Protein AF-A0A1Y4QHQ3-F1 (afdb_monomer)

InterPro domains:
  IPR000157 Toll/interleukin-1 receptor homology (TIR) domain [PF13676] (6-118)
  IPR000157 Toll/interleukin-1 receptor homology (TIR) domain [PS50104] (2-142)
  IPR035897 Toll/interleukin-1 receptor homology (TIR) domain superfamily [G3DSA:3.40.50.10140] (5-131)
  IPR035897 Toll/interleukin-1 receptor homology (TIR) domain superfamily [SSF52200] (5-115)

Nearest PDB structures (foldseek):
  7jlx-assembly1_D  TM=7.375E-01  e=3.594E-05  Nicotiana benthamiana
  7xoz-assembly1_A  TM=6.987E-01  e=2.718E-04  Arabidopsis thaliana
  2j67-assembly1_B  TM=6.766E-01  e=1.902E-04  Homo sapiens
  4c6r-assembly4_D  TM=6.471E-01  e=1.591E-04  Arabidopsis thaliana
  7rts-assembly1_A  TM=5.433E-01  e=2.458E-03  Vitis rotundifolia

Secondary structure (DSSP, 8-state):
-PPPEEEEE--GGGHHHHHHHHHHHHHTT-EEEE-TT---TTS-HHHHHHHHHHT-SEEEEEE-HHHHT-HHHHHHHHHHHHHHHHHS-SEEEEEE-SS-PPPGGGTTS--EE-SS-HHHHHHHHHHHHHHTS-S---------S-EEEEEEEEEEEE-S--BSTT-TT--HHHHHHHHHHHHHHHHHHHHHHHTTTS-GGGB-SSSSS--BTTEEEEEEEEEEE-SSTT-EEEEEEEEEEEES--HHHHHHHHHHHHHHHTEEEEEEEEE-SS--TTHHHHHHHHHHHHS-EEEEETTTEEEEEEETTEEEEEEE-SSEEEEEEEESSHHHHHHHHHH--HHHHHHHHTTT-

Foldseek 3Di:
DDAFEEEEADFPVCCVVVLLLQLVSVVVRHQYDYDLPPDDVPDDSLVSLLVVQVPGQEYEYEDDPRPQPDPVVVSSLVSQVVVCVVPVPNHYEYEYCDPDDDPPSCVPPDHQYPVPHSLVSVVVVVVVVDVVVDDDDDPPPQDQAWAFFKKKFKAKDWQPDKDFPPRPDDDPVNLVVSLVVVVVLLLVLLVVVVCLAFPPVQWPPVDPQTDTRQKHKDKDKDWDADPDPGIIIIMIMMMIMGGRGPVVSVLCCLQPPCLVSRGQKMKTKIWRRDFDPCLQVLLVVLCVVPFDFPDADDPQGTWGDPDDQKIWGWDDDRTIIMIMIHGPDSNCRSVVSNPDDVRVVVCVSNPPD

Structure (mmCIF, N/CA/C/O backbone):
data_AF-A0A1Y4QHQ3-F1
#
_entry.id   AF-A0A1Y4QHQ3-F1
#
loop_
_atom_site.group_PDB
_atom_site.id
_atom_site.type_symbol
_atom_site.label_atom_id
_atom_site.label_alt_id
_atom_site.label_comp_id
_atom_site.label_asym_id
_atom_site.label_entity_id
_atom_site.label_seq_id
_atom_site.pdbx_PDB_ins_code
_atom_site.Cartn_x
_atom_site.Cartn_y
_atom_site.Cartn_z
_atom_site.occupancy
_atom_site.B_iso_or_equiv
_atom_site.auth_seq_id
_atom_site.auth_comp_id
_atom_site.auth_asym_id
_atom_site.auth_atom_id
_atom_site.pdbx_PDB_model_num
ATOM 1 N N . MET A 1 1 ? -10.214 22.981 15.326 1.00 47.84 1 MET A N 1
ATOM 2 C CA . MET A 1 1 ? -10.029 21.943 16.363 1.00 47.84 1 MET A CA 1
ATOM 3 C C . MET A 1 1 ? -8.559 21.558 16.354 1.00 47.84 1 MET A C 1
ATOM 5 O O . MET A 1 1 ? -8.036 21.334 15.266 1.00 47.84 1 MET A O 1
ATOM 9 N N . ILE A 1 2 ? -7.876 21.579 17.500 1.00 57.84 2 ILE A N 1
ATOM 10 C CA . ILE A 1 2 ? -6.467 21.164 17.582 1.00 57.84 2 ILE A CA 1
ATOM 11 C C . ILE A 1 2 ? -6.444 19.642 17.405 1.00 57.84 2 ILE A C 1
ATOM 13 O O . ILE A 1 2 ? -7.072 18.931 18.187 1.00 57.84 2 ILE A O 1
ATOM 17 N N . LYS A 1 3 ? -5.796 19.148 16.345 1.00 73.81 3 LYS A N 1
ATOM 18 C CA . LYS A 1 3 ? -5.643 17.704 16.130 1.00 73.81 3 LYS A CA 1
ATOM 19 C C . LYS A 1 3 ? -4.672 17.150 17.169 1.00 73.81 3 LYS A C 1
ATOM 21 O O . LYS A 1 3 ? -3.617 17.740 17.375 1.00 73.81 3 LYS A O 1
ATOM 26 N N . LYS A 1 4 ? -5.015 16.023 17.795 1.00 83.06 4 LYS A N 1
ATOM 27 C CA . LYS A 1 4 ? -4.105 15.337 18.721 1.00 83.06 4 LYS A CA 1
ATOM 28 C C . LYS A 1 4 ? -3.004 14.634 17.937 1.00 83.06 4 LYS A C 1
ATOM 30 O O . LYS A 1 4 ? -3.316 13.863 17.025 1.00 83.06 4 LYS A O 1
ATOM 35 N N . THR A 1 5 ? -1.753 14.880 18.307 1.00 84.19 5 THR A N 1
ATOM 36 C CA . THR A 1 5 ? -0.581 14.216 17.721 1.00 84.19 5 THR A CA 1
ATOM 37 C C . THR A 1 5 ? -0.407 12.822 18.313 1.00 84.19 5 THR A C 1
ATOM 39 O O . THR A 1 5 ? -0.430 12.638 19.532 1.00 84.19 5 THR A O 1
ATOM 42 N N . VAL A 1 6 ? -0.267 11.819 17.449 1.00 85.94 6 VAL A N 1
ATOM 43 C CA . VAL A 1 6 ? -0.170 10.407 17.834 1.00 85.94 6 VAL A CA 1
ATOM 44 C C . VAL A 1 6 ? 1.106 9.822 17.263 1.00 85.94 6 VAL A C 1
ATOM 46 O O . VAL A 1 6 ? 1.271 9.780 16.046 1.00 85.94 6 VAL A O 1
ATOM 49 N N . PHE A 1 7 ? 1.978 9.327 18.134 1.00 84.06 7 PHE A N 1
ATOM 50 C CA . PHE A 1 7 ? 3.113 8.510 17.730 1.00 84.06 7 PHE A CA 1
ATOM 51 C C . PHE A 1 7 ? 2.735 7.027 17.780 1.00 84.06 7 PHE A C 1
ATOM 53 O O . PHE A 1 7 ? 2.226 6.560 18.801 1.00 84.06 7 PHE A O 1
ATOM 60 N N . ILE A 1 8 ? 2.974 6.300 16.688 1.00 84.56 8 ILE A N 1
ATOM 61 C CA . ILE A 1 8 ? 2.672 4.871 16.561 1.00 84.56 8 ILE A CA 1
ATOM 62 C C . ILE A 1 8 ? 3.968 4.051 16.545 1.00 84.56 8 ILE A C 1
ATOM 64 O O . ILE A 1 8 ? 4.769 4.179 15.616 1.00 84.56 8 ILE A O 1
ATOM 68 N N . SER A 1 9 ? 4.128 3.162 17.530 1.00 80.31 9 SER A N 1
ATOM 69 C CA . SER A 1 9 ? 5.176 2.129 17.558 1.00 80.31 9 SER A CA 1
ATOM 70 C C . SER A 1 9 ? 4.590 0.757 17.221 1.00 80.31 9 SER A C 1
ATOM 72 O O . SER A 1 9 ? 3.517 0.388 17.706 1.00 80.31 9 SER A O 1
ATOM 74 N N . TYR A 1 10 ? 5.276 0.021 16.345 1.00 81.94 10 TYR A N 1
ATOM 75 C CA . TYR A 1 10 ? 4.836 -1.265 15.807 1.00 81.94 10 TYR A CA 1
ATOM 76 C C . TYR A 1 10 ? 6.013 -2.097 15.260 1.00 81.94 10 TYR A C 1
ATOM 78 O O . TYR A 1 10 ? 7.118 -1.584 15.052 1.00 81.94 10 TYR A O 1
ATOM 86 N N . SER A 1 11 ? 5.791 -3.395 15.016 1.00 78.38 11 SER A N 1
ATOM 87 C CA . SER A 1 11 ? 6.755 -4.239 14.295 1.00 78.38 11 SER A CA 1
ATOM 88 C C . SER A 1 11 ? 6.631 -4.029 12.790 1.00 78.38 11 SER A C 1
ATOM 90 O O . SER A 1 11 ? 5.524 -3.994 12.269 1.00 78.38 11 SER A O 1
ATOM 92 N N . GLN A 1 12 ? 7.747 -3.985 12.056 1.00 74.25 12 GLN A N 1
ATOM 93 C CA . GLN A 1 12 ? 7.721 -3.799 10.598 1.00 74.25 12 GLN A CA 1
ATOM 94 C C . GLN A 1 12 ? 6.883 -4.866 9.877 1.00 74.25 12 GLN A C 1
ATOM 96 O O . GLN A 1 12 ? 6.268 -4.587 8.850 1.00 74.25 12 GLN A O 1
ATOM 101 N N . LYS A 1 13 ? 6.815 -6.076 10.443 1.00 77.12 13 LYS A N 1
ATOM 102 C CA . LYS A 1 13 ? 5.985 -7.174 9.929 1.00 77.12 13 LYS A CA 1
ATOM 103 C C . LYS A 1 13 ? 4.480 -6.878 10.005 1.00 77.12 13 LYS A C 1
ATOM 105 O O . LYS A 1 13 ? 3.716 -7.461 9.249 1.00 77.12 13 LYS A O 1
ATOM 110 N N . ASP A 1 14 ? 4.069 -5.938 10.854 1.00 81.38 14 ASP A N 1
ATOM 111 C CA . ASP A 1 14 ? 2.675 -5.515 11.022 1.00 81.38 14 ASP A CA 1
ATOM 112 C C . ASP A 1 14 ? 2.356 -4.212 10.270 1.00 81.38 14 ASP A C 1
ATOM 114 O O . ASP A 1 14 ? 1.253 -3.677 10.414 1.00 81.38 14 ASP A O 1
ATOM 118 N N . LYS A 1 15 ? 3.295 -3.689 9.461 1.00 80.69 15 LYS A N 1
ATOM 119 C CA . LYS A 1 15 ? 3.170 -2.395 8.761 1.00 80.69 15 LYS A CA 1
ATOM 120 C C . LYS A 1 15 ? 1.856 -2.255 8.020 1.00 80.69 15 LYS A C 1
ATOM 122 O O . LYS A 1 15 ? 1.246 -1.195 8.083 1.00 80.69 15 LYS A O 1
ATOM 127 N N . GLU A 1 16 ? 1.396 -3.306 7.358 1.00 77.06 16 GLU A N 1
ATOM 128 C CA . GLU A 1 16 ? 0.144 -3.284 6.605 1.00 77.06 16 GLU A CA 1
ATOM 129 C C . GLU A 1 16 ? -1.080 -3.015 7.503 1.00 77.06 16 GLU A C 1
ATOM 131 O O . GLU A 1 16 ? -1.839 -2.070 7.262 1.00 77.06 16 GLU A O 1
ATOM 136 N N . ARG A 1 17 ? -1.238 -3.791 8.584 1.00 80.56 17 ARG A N 1
ATOM 137 C CA . ARG A 1 17 ? -2.353 -3.659 9.540 1.00 80.56 17 ARG A CA 1
ATOM 138 C C . ARG A 1 17 ? -2.297 -2.327 10.284 1.00 80.56 17 ARG A C 1
ATOM 140 O O . ARG A 1 17 ? -3.314 -1.657 10.451 1.00 80.56 17 ARG A O 1
ATOM 147 N N . VAL A 1 18 ? -1.103 -1.908 10.695 1.00 85.06 18 VAL A N 1
ATOM 148 C CA . VAL A 1 18 ? -0.911 -0.649 11.425 1.00 85.06 18 VAL A CA 1
ATOM 149 C C . VAL A 1 18 ? -1.108 0.561 10.517 1.00 85.06 18 VAL A C 1
ATOM 151 O O . VAL A 1 18 ? -1.750 1.526 10.929 1.00 85.06 18 VAL A O 1
ATOM 154 N N . SER A 1 19 ? -0.667 0.493 9.258 1.00 81.81 19 SER A N 1
ATOM 155 C CA . SER A 1 19 ? -0.914 1.545 8.264 1.00 81.81 19 SER A CA 1
ATOM 156 C C . SER A 1 19 ? -2.407 1.735 7.999 1.00 81.81 19 SER A C 1
ATOM 158 O O . SER A 1 19 ? -2.847 2.871 7.819 1.00 81.81 19 SER A O 1
ATOM 160 N N . LEU A 1 20 ? -3.210 0.662 8.025 1.00 81.31 20 LEU A N 1
ATOM 161 C CA . LEU A 1 20 ? -4.672 0.767 7.959 1.00 81.31 20 LEU A CA 1
ATOM 162 C C . LEU A 1 20 ? -5.234 1.558 9.134 1.00 81.31 20 LEU A C 1
ATOM 164 O O . LEU A 1 20 ? -5.991 2.510 8.941 1.00 81.31 20 LEU A O 1
ATOM 168 N N . PHE A 1 21 ? -4.855 1.153 10.346 1.00 85.69 21 PHE A N 1
ATOM 169 C CA . PHE A 1 21 ? -5.321 1.771 11.580 1.00 85.69 21 PHE A CA 1
ATOM 170 C C . PHE A 1 21 ? -4.945 3.256 11.607 1.00 85.69 21 PHE A C 1
ATOM 172 O O . PHE A 1 21 ? -5.804 4.116 11.802 1.00 85.69 21 PHE A O 1
ATOM 179 N N . ALA A 1 22 ? -3.677 3.564 11.328 1.00 84.75 22 ALA A N 1
ATOM 180 C CA . ALA A 1 22 ? -3.143 4.914 11.182 1.00 84.75 22 ALA A CA 1
ATOM 181 C C . ALA A 1 22 ? -3.920 5.728 10.138 1.00 84.75 22 ALA A C 1
ATOM 183 O O . ALA A 1 22 ? -4.278 6.884 10.376 1.00 84.75 22 ALA A O 1
ATOM 184 N N . SER A 1 23 ? -4.237 5.116 8.996 1.00 78.25 23 SER A N 1
ATOM 185 C CA . SER A 1 23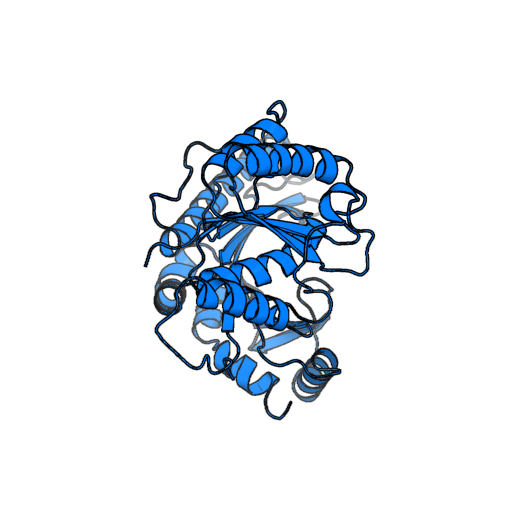 ? -4.986 5.782 7.936 1.00 78.25 23 SER A CA 1
ATOM 186 C C . SER A 1 23 ? -6.396 6.154 8.409 1.00 78.25 23 SER A C 1
ATOM 188 O O . SER A 1 23 ? -6.810 7.313 8.330 1.00 78.25 23 SER A O 1
ATOM 190 N N . LEU A 1 24 ? -7.123 5.211 8.999 1.00 79.38 24 LEU A N 1
ATOM 191 C CA . LEU A 1 24 ? -8.463 5.472 9.518 1.00 79.38 24 LEU A CA 1
ATOM 192 C C . LEU A 1 24 ? -8.452 6.490 10.673 1.00 79.38 24 LEU A C 1
ATOM 194 O O . LEU A 1 24 ? -9.333 7.348 10.736 1.00 79.38 24 LEU A O 1
ATOM 198 N N . MET A 1 25 ? -7.439 6.471 11.539 1.00 83.25 25 MET A N 1
ATOM 199 C CA . MET A 1 25 ? -7.229 7.497 12.566 1.00 83.25 25 MET A CA 1
ATOM 200 C C . MET A 1 25 ? -7.078 8.896 11.965 1.00 83.25 25 MET A C 1
ATOM 202 O O . MET A 1 25 ? -7.770 9.832 12.368 1.00 83.25 25 MET A O 1
ATOM 206 N N . ALA A 1 26 ? -6.197 9.050 10.976 1.00 79.44 26 ALA A N 1
ATOM 207 C CA . ALA A 1 26 ? -5.946 10.342 10.350 1.00 79.44 26 ALA A CA 1
ATOM 208 C C . ALA A 1 26 ? -7.202 10.903 9.657 1.00 79.44 26 ALA A C 1
ATOM 210 O O . ALA A 1 26 ? -7.475 12.105 9.762 1.00 79.44 26 ALA A O 1
ATOM 211 N N . LYS A 1 27 ? -8.031 10.044 9.038 1.00 73.19 27 LYS A N 1
ATOM 212 C CA . LYS A 1 27 ? -9.354 10.447 8.515 1.00 73.19 27 LYS A CA 1
ATOM 213 C C . LYS A 1 27 ? -10.305 10.953 9.596 1.00 73.19 27 LYS A C 1
ATOM 215 O O . LYS A 1 27 ? -11.108 11.838 9.323 1.00 73.19 27 LYS A O 1
ATOM 220 N N . ASN A 1 28 ? -10.186 10.440 10.817 1.00 72.69 28 ASN A N 1
ATOM 221 C CA . ASN A 1 28 ? -10.994 10.844 11.966 1.00 72.69 28 ASN A CA 1
ATOM 222 C C . ASN A 1 28 ? -10.379 12.000 12.778 1.00 72.69 28 ASN A C 1
ATOM 224 O O . ASN A 1 28 ? -10.784 12.243 13.912 1.00 72.69 28 ASN A O 1
ATOM 228 N N . GLY A 1 29 ? -9.424 12.742 12.204 1.00 76.69 29 GLY A N 1
ATOM 229 C CA . GLY A 1 29 ? -8.929 13.995 12.780 1.00 76.69 29 GLY A CA 1
ATOM 230 C C . GLY A 1 29 ? -7.713 13.866 13.696 1.00 76.69 29 GLY A C 1
ATOM 231 O O . GLY A 1 29 ? -7.318 14.865 14.295 1.00 76.69 29 GLY A O 1
ATOM 232 N N . PHE A 1 30 ? -7.088 12.691 13.778 1.00 83.06 30 PHE A N 1
ATOM 233 C CA . PHE A 1 30 ? -5.803 12.534 14.460 1.00 83.06 30 PHE A CA 1
ATOM 234 C C . PHE A 1 30 ? -4.637 12.956 13.565 1.00 83.06 30 PHE A C 1
ATOM 236 O O . PHE A 1 30 ? -4.712 12.889 12.336 1.00 83.06 30 PHE A O 1
ATOM 243 N N . ASP A 1 31 ? -3.558 13.404 14.193 1.00 80.50 31 ASP A N 1
ATOM 244 C CA . ASP A 1 31 ? -2.331 13.788 13.515 1.00 80.50 31 ASP A CA 1
ATOM 245 C C . ASP A 1 31 ? -1.278 12.696 13.707 1.00 80.50 31 ASP A C 1
ATOM 247 O O . ASP A 1 31 ? -0.642 12.607 14.756 1.00 80.50 31 ASP A O 1
ATOM 251 N N . ILE A 1 32 ? -1.183 11.789 12.732 1.00 81.94 32 ILE A N 1
ATOM 252 C CA . ILE A 1 32 ? -0.439 10.539 12.890 1.00 81.94 32 ILE A CA 1
ATOM 253 C C . ILE A 1 32 ? 1.010 10.698 12.469 1.00 81.94 32 ILE A C 1
ATOM 255 O O . ILE A 1 32 ? 1.316 11.185 11.380 1.00 81.94 32 ILE A O 1
ATOM 259 N N . TRP A 1 33 ? 1.889 10.189 13.320 1.00 76.94 33 TRP A N 1
ATOM 260 C CA . TRP A 1 33 ? 3.288 10.006 13.022 1.00 76.94 33 TRP A CA 1
ATOM 261 C C . TRP A 1 33 ? 3.696 8.553 13.274 1.00 76.94 33 TRP A C 1
ATOM 263 O O . TRP A 1 33 ? 3.448 7.977 14.334 1.00 76.94 33 TRP A O 1
ATOM 273 N N . MET A 1 34 ? 4.278 7.948 12.247 1.00 74.19 34 MET A N 1
ATOM 274 C CA . MET A 1 34 ? 4.609 6.531 12.166 1.00 74.19 34 MET A CA 1
ATOM 275 C C . MET A 1 34 ? 5.996 6.399 11.526 1.00 74.19 34 MET A C 1
ATOM 277 O O . MET A 1 34 ? 6.418 7.285 10.786 1.00 74.19 34 MET A O 1
ATOM 281 N N . ASP A 1 35 ? 6.660 5.268 11.766 1.00 60.44 35 ASP A N 1
ATOM 282 C CA . ASP A 1 35 ? 7.850 4.830 11.020 1.00 60.44 35 ASP A CA 1
ATOM 283 C C . ASP A 1 35 ? 9.161 5.563 11.383 1.00 60.44 35 ASP A C 1
ATOM 285 O O . ASP A 1 35 ? 9.868 6.151 10.562 1.00 60.44 35 ASP A O 1
ATOM 289 N N . VAL A 1 36 ? 9.532 5.505 12.667 1.00 53.88 36 VAL A N 1
ATOM 290 C CA . VAL A 1 36 ? 10.804 6.075 13.148 1.00 53.88 36 VAL A CA 1
ATOM 291 C C . VAL A 1 36 ? 12.024 5.236 12.735 1.00 53.88 36 VAL A C 1
ATOM 293 O O . VAL A 1 36 ? 13.138 5.735 12.825 1.00 53.88 36 VAL A O 1
ATOM 296 N N . LYS A 1 37 ? 11.872 4.034 12.163 1.00 46.31 37 LYS A N 1
ATOM 297 C CA . LYS A 1 37 ? 12.964 3.046 12.035 1.00 46.31 37 LYS A CA 1
ATOM 298 C C . LYS A 1 37 ? 13.924 3.152 10.842 1.00 46.31 37 LYS A C 1
ATOM 300 O O . LYS A 1 37 ? 14.772 2.278 10.701 1.00 46.31 37 LYS A O 1
ATOM 305 N N . ASN A 1 38 ? 13.917 4.234 10.068 1.00 41.94 38 ASN A N 1
ATOM 306 C CA . ASN A 1 38 ? 15.092 4.581 9.253 1.00 41.94 38 ASN A CA 1
ATOM 307 C C . ASN A 1 38 ? 16.015 5.477 10.083 1.00 41.94 38 ASN A C 1
ATOM 309 O O . ASN A 1 38 ? 15.942 6.700 9.975 1.00 41.94 38 ASN A O 1
ATOM 313 N N . ILE A 1 39 ? 16.781 4.865 10.983 1.00 45.34 39 ILE A N 1
ATOM 314 C CA . ILE A 1 39 ? 17.817 5.513 11.798 1.00 45.34 39 ILE A CA 1
ATOM 315 C C . ILE A 1 39 ? 19.160 5.055 11.242 1.00 45.34 39 ILE A C 1
ATOM 317 O O . ILE A 1 39 ? 19.334 3.868 10.952 1.00 45.34 39 ILE A O 1
ATOM 321 N N . SER A 1 40 ? 20.070 5.997 11.012 1.00 38.78 40 SER A N 1
ATOM 322 C CA . SER A 1 40 ? 21.353 5.700 10.372 1.00 38.78 40 SER A CA 1
ATOM 323 C C . SER A 1 40 ? 22.202 4.795 11.271 1.00 38.78 40 SER A C 1
ATOM 325 O O . SER A 1 40 ? 22.089 4.838 12.497 1.00 38.78 40 SER A O 1
ATOM 327 N N . LEU A 1 41 ? 23.075 3.970 10.681 1.00 35.91 41 LEU A N 1
ATOM 328 C CA . LEU A 1 41 ? 24.035 3.164 11.446 1.00 35.91 41 LEU A CA 1
ATOM 329 C C . LEU A 1 41 ? 24.830 4.076 12.402 1.00 35.91 41 LEU A C 1
ATOM 331 O O . LEU A 1 41 ? 25.562 4.950 11.946 1.00 35.91 41 LEU A O 1
ATOM 335 N N . GLY A 1 42 ? 24.679 3.868 13.714 1.00 43.62 42 GLY A N 1
ATOM 336 C CA . GLY A 1 42 ? 25.366 4.639 14.761 1.00 43.62 42 GLY A CA 1
ATOM 337 C C . GLY A 1 42 ? 24.494 5.634 15.538 1.00 43.62 42 GLY A C 1
ATOM 338 O O . GLY A 1 42 ? 24.935 6.129 16.572 1.00 43.62 42 GLY A O 1
ATOM 339 N N . GLU A 1 43 ? 23.258 5.896 15.111 1.00 51.66 43 GLU A N 1
ATOM 340 C CA . GLU A 1 43 ? 22.312 6.714 15.877 1.00 51.66 43 GLU A CA 1
ATOM 341 C C . GLU A 1 43 ? 21.562 5.872 16.923 1.00 51.66 43 GLU A C 1
ATOM 343 O O . GLU A 1 43 ? 21.128 4.744 16.669 1.00 51.66 43 GLU A O 1
ATOM 348 N N . SER A 1 44 ? 21.394 6.427 18.128 1.00 58.75 44 SER A N 1
ATOM 349 C CA . SER A 1 44 ? 20.627 5.766 19.180 1.00 58.75 44 SER A CA 1
ATOM 350 C C . SER A 1 44 ? 19.148 5.811 18.828 1.00 58.75 44 SER A C 1
ATOM 352 O O . SER A 1 44 ? 18.492 6.849 18.870 1.00 58.75 44 SER A O 1
ATOM 354 N N . ILE A 1 45 ? 18.598 4.646 18.513 1.00 58.00 45 ILE A N 1
ATOM 355 C CA . ILE A 1 45 ? 17.175 4.492 18.239 1.00 58.00 45 ILE A CA 1
ATOM 356 C C . ILE A 1 45 ? 16.328 5.061 19.396 1.00 58.00 45 ILE A C 1
ATOM 358 O O . ILE A 1 45 ? 15.365 5.799 19.195 1.00 58.00 45 ILE A O 1
ATOM 362 N N . ILE A 1 46 ? 16.785 4.812 20.618 1.00 63.50 46 ILE A N 1
ATOM 363 C CA . ILE A 1 46 ? 16.208 5.301 21.869 1.00 63.50 46 ILE A CA 1
ATOM 364 C C . ILE A 1 46 ? 16.111 6.834 21.917 1.00 63.50 46 ILE A C 1
ATOM 366 O O . ILE A 1 46 ? 15.096 7.354 22.379 1.00 63.50 46 ILE A O 1
ATOM 370 N N . SER A 1 47 ? 17.111 7.578 21.430 1.00 65.50 47 SER A N 1
ATOM 371 C CA . SER A 1 47 ? 17.075 9.046 21.497 1.00 65.50 47 SER A CA 1
ATOM 372 C C . SER A 1 47 ? 16.059 9.646 20.530 1.00 65.50 47 SER A C 1
ATOM 374 O O . SER A 1 47 ? 15.333 10.558 20.919 1.00 65.50 47 SER A O 1
ATOM 376 N N . ALA A 1 48 ? 15.940 9.095 19.318 1.00 64.06 48 ALA A N 1
ATOM 377 C CA . ALA A 1 48 ? 14.939 9.538 18.347 1.00 64.06 48 ALA A CA 1
ATOM 378 C C . ALA A 1 48 ? 13.509 9.313 18.867 1.00 64.06 48 ALA A C 1
ATOM 380 O O . ALA A 1 48 ? 12.646 10.174 18.715 1.00 64.06 48 ALA A O 1
ATOM 381 N N . ILE A 1 49 ? 13.267 8.184 19.543 1.00 65.44 49 ILE A N 1
ATOM 382 C CA . ILE A 1 49 ? 11.979 7.887 20.188 1.00 65.44 49 ILE A CA 1
ATOM 383 C C . ILE A 1 49 ? 11.752 8.743 21.436 1.00 65.44 49 ILE A C 1
ATOM 385 O O . ILE A 1 49 ? 10.641 9.201 21.689 1.00 65.44 49 ILE A O 1
ATOM 389 N N . ALA A 1 50 ? 12.787 9.031 22.219 1.00 70.19 50 ALA A N 1
ATOM 390 C CA . ALA A 1 50 ? 12.647 9.956 23.334 1.00 70.19 50 ALA A CA 1
ATOM 391 C C . ALA A 1 50 ? 12.240 11.353 22.834 1.00 70.19 50 ALA A C 1
ATOM 393 O O . ALA A 1 50 ? 11.307 11.944 23.378 1.00 70.19 50 ALA A O 1
ATOM 394 N N . GLU A 1 51 ? 12.893 11.875 21.800 1.00 70.62 51 GLU A N 1
ATOM 395 C CA . GLU A 1 51 ? 12.558 13.172 21.209 1.00 70.62 51 GLU A CA 1
ATOM 396 C C . GLU A 1 51 ? 11.151 13.173 20.601 1.00 70.62 51 GLU A C 1
ATOM 398 O O . GLU A 1 51 ? 10.350 14.065 20.887 1.00 70.62 51 GLU A O 1
ATOM 403 N N . ALA A 1 52 ? 10.813 12.111 19.867 1.00 66.88 52 ALA A N 1
ATOM 404 C CA . ALA A 1 52 ? 9.483 11.843 19.342 1.00 66.88 52 ALA A CA 1
ATOM 405 C C . ALA A 1 52 ? 8.382 11.991 20.400 1.00 66.88 52 ALA A C 1
ATOM 407 O O . ALA A 1 52 ? 7.383 12.684 20.198 1.00 66.88 52 ALA A O 1
ATOM 408 N N . LEU A 1 53 ? 8.589 11.358 21.556 1.00 73.00 53 LEU A N 1
ATOM 409 C CA . LEU A 1 53 ? 7.621 11.316 22.647 1.00 73.00 53 LEU A CA 1
ATOM 410 C C . LEU A 1 53 ? 7.418 12.674 23.340 1.00 73.00 53 LEU A C 1
ATOM 412 O O . LEU A 1 53 ? 6.398 12.848 24.003 1.00 73.00 53 LEU A O 1
ATOM 416 N N . ASN A 1 54 ? 8.337 13.640 23.194 1.00 72.50 54 ASN A N 1
ATOM 417 C CA . ASN A 1 54 ? 8.187 14.972 23.801 1.00 72.50 54 ASN A CA 1
ATOM 418 C C . ASN A 1 54 ? 7.063 15.796 23.163 1.00 72.50 54 ASN A C 1
ATOM 420 O O . ASN A 1 54 ? 6.467 16.639 23.830 1.00 72.50 54 ASN A O 1
ATOM 424 N N . ASN A 1 55 ? 6.781 15.560 21.882 1.00 74.25 55 ASN A N 1
ATOM 425 C CA . ASN A 1 55 ? 5.929 16.432 21.073 1.00 74.25 55 ASN A CA 1
ATOM 426 C C . ASN A 1 55 ? 4.566 15.807 20.734 1.00 74.25 55 ASN A C 1
ATOM 428 O O . ASN A 1 55 ? 3.817 16.353 19.920 1.00 74.25 55 ASN A O 1
ATOM 432 N N . VAL A 1 56 ? 4.234 14.661 21.340 1.00 81.88 56 VAL A N 1
ATOM 433 C CA . VAL A 1 56 ? 2.998 13.925 21.044 1.00 81.88 56 VAL A CA 1
ATOM 434 C C . VAL A 1 56 ? 2.023 13.885 22.213 1.00 81.88 56 VAL A C 1
ATOM 436 O O . VAL A 1 56 ? 2.403 13.785 23.378 1.00 81.88 56 VAL A O 1
ATOM 439 N N . ASP A 1 57 ? 0.730 13.957 21.904 1.00 84.81 57 ASP A N 1
ATOM 440 C CA . ASP A 1 57 ? -0.334 13.813 22.899 1.00 84.81 57 ASP A CA 1
ATOM 441 C C . ASP A 1 57 ? -0.559 12.348 23.282 1.00 84.81 57 ASP A C 1
ATOM 443 O O . ASP A 1 57 ? -0.891 12.038 24.432 1.00 84.81 57 ASP A O 1
ATOM 447 N N . ILE A 1 58 ? -0.408 11.448 22.311 1.00 87.06 58 ILE A N 1
ATOM 448 C CA . ILE A 1 58 ? -0.721 10.027 22.435 1.00 87.06 58 ILE A CA 1
ATOM 449 C C . ILE A 1 58 ? 0.466 9.212 21.928 1.00 87.06 58 ILE A C 1
ATOM 451 O O . ILE A 1 58 ? 0.997 9.469 20.849 1.00 87.06 58 ILE A O 1
ATOM 455 N N . TYR A 1 59 ? 0.840 8.197 22.698 1.00 85.56 59 TYR A N 1
ATOM 456 C CA . TYR A 1 59 ? 1.760 7.154 22.277 1.00 85.56 59 TYR A CA 1
ATOM 457 C C . TYR A 1 59 ? 0.987 5.847 22.160 1.00 85.56 59 TYR A C 1
ATOM 459 O O . TYR A 1 59 ? 0.443 5.355 23.148 1.00 85.56 59 TYR A O 1
ATOM 467 N N . MET A 1 60 ? 0.900 5.309 20.951 1.00 87.44 60 MET A N 1
ATOM 468 C CA . MET A 1 60 ? 0.150 4.100 20.654 1.00 87.44 60 MET A CA 1
ATOM 469 C C . MET A 1 60 ? 1.118 2.963 20.336 1.00 87.44 60 MET A C 1
ATOM 471 O O . MET A 1 60 ? 1.891 3.054 19.383 1.00 87.44 60 MET A O 1
ATOM 475 N N . LEU A 1 61 ? 1.076 1.902 21.139 1.00 85.44 61 LEU A N 1
ATOM 476 C CA . LEU A 1 61 ? 1.955 0.744 20.991 1.00 85.44 61 LEU A CA 1
ATOM 477 C C . LEU A 1 61 ? 1.153 -0.447 20.472 1.00 85.44 61 LEU A C 1
ATOM 479 O O . LEU A 1 61 ? 0.269 -0.940 21.171 1.00 85.44 61 LEU A O 1
ATOM 483 N N . PHE A 1 62 ? 1.483 -0.920 19.273 1.00 86.25 62 PHE A N 1
ATOM 484 C CA . PHE A 1 62 ? 0.851 -2.089 18.669 1.00 86.25 62 PHE A CA 1
ATOM 485 C C . PHE A 1 62 ? 1.564 -3.374 19.095 1.00 86.25 62 PHE A C 1
ATOM 487 O O . PHE A 1 62 ? 2.754 -3.578 18.832 1.00 86.25 62 PHE A O 1
ATOM 494 N N . ILE A 1 63 ? 0.810 -4.248 19.755 1.00 86.31 63 ILE A N 1
ATOM 495 C CA . ILE A 1 63 ? 1.288 -5.497 20.341 1.00 86.31 63 ILE A CA 1
ATOM 496 C C . ILE A 1 63 ? 0.755 -6.664 19.509 1.00 86.31 63 ILE A C 1
ATOM 498 O O . ILE A 1 63 ? -0.454 -6.836 19.361 1.00 86.31 63 ILE A O 1
ATOM 502 N N . SER A 1 64 ? 1.668 -7.447 18.955 1.00 87.94 64 SER A N 1
ATOM 503 C CA . SER A 1 64 ? 1.429 -8.617 18.110 1.00 87.94 64 SER A CA 1
ATOM 504 C C . SER A 1 64 ? 2.419 -9.713 18.499 1.00 87.94 64 SER A C 1
ATOM 506 O O . SER A 1 64 ? 3.378 -9.445 19.233 1.00 87.94 64 SER A O 1
ATOM 508 N N . HIS A 1 65 ? 2.276 -10.916 17.941 1.00 85.56 65 HIS A N 1
ATOM 509 C CA . HIS A 1 65 ? 3.322 -11.939 18.079 1.00 85.56 65 HIS A CA 1
ATOM 510 C C . HIS A 1 65 ? 4.682 -11.445 17.546 1.00 85.56 65 HIS A C 1
ATOM 512 O O . HIS A 1 65 ? 5.733 -11.797 18.076 1.00 85.56 65 HIS A O 1
ATOM 518 N N . ASN A 1 66 ? 4.668 -10.569 16.533 1.00 79.94 66 ASN A N 1
ATOM 519 C CA . ASN A 1 66 ? 5.871 -10.011 15.916 1.00 79.94 66 ASN A CA 1
ATOM 520 C C . ASN A 1 66 ? 6.565 -8.933 16.762 1.00 79.94 66 ASN A C 1
ATOM 522 O O . ASN A 1 66 ? 7.737 -8.637 16.507 1.00 79.94 66 ASN A O 1
ATOM 526 N N . SER A 1 67 ? 5.857 -8.286 17.694 1.00 74.31 67 SER A N 1
ATOM 527 C CA . SER A 1 67 ? 6.424 -7.247 18.564 1.00 74.31 67 SER A CA 1
ATOM 528 C C . SER A 1 67 ? 6.679 -7.734 19.990 1.00 74.31 67 SER A C 1
ATOM 530 O O . SER A 1 67 ? 7.651 -7.284 20.593 1.00 74.31 67 SER A O 1
ATOM 532 N N . SER A 1 68 ? 5.906 -8.700 20.505 1.00 66.06 68 SER A N 1
ATOM 533 C CA . SER A 1 68 ? 6.064 -9.228 21.871 1.00 66.06 68 SER A CA 1
ATOM 534 C C . SER A 1 68 ? 7.410 -9.914 22.124 1.00 66.06 68 SER A C 1
ATOM 536 O O . SER A 1 68 ? 7.874 -9.953 23.259 1.00 66.06 68 SER A O 1
ATOM 538 N N . GLU A 1 69 ? 8.047 -10.442 21.077 1.00 62.38 69 GLU A N 1
ATOM 539 C CA . GLU A 1 69 ? 9.344 -11.128 21.170 1.00 62.38 69 GLU A CA 1
ATOM 540 C C . GLU A 1 69 ? 10.547 -10.189 20.991 1.00 62.38 69 GLU A C 1
ATOM 542 O O . GLU A 1 69 ? 11.693 -10.606 21.157 1.00 62.38 69 GLU A O 1
ATOM 547 N N . SER A 1 70 ? 10.324 -8.916 20.645 1.00 61.50 70 SER A N 1
ATOM 548 C CA . SER A 1 70 ? 11.419 -7.980 20.403 1.00 61.50 70 SER A CA 1
ATOM 549 C C . SER A 1 70 ? 11.923 -7.380 21.725 1.00 61.50 70 SER A C 1
ATOM 551 O O . SER A 1 70 ? 11.165 -6.661 22.380 1.00 61.50 70 SER A O 1
ATOM 553 N N . PRO A 1 71 ? 13.213 -7.556 22.094 1.00 53.19 71 PRO A N 1
ATOM 554 C CA . PRO A 1 71 ? 13.804 -6.937 23.292 1.00 53.19 71 PRO A CA 1
ATOM 555 C C . PRO A 1 71 ? 13.651 -5.410 23.319 1.00 53.19 71 PRO A C 1
ATOM 557 O O . PRO A 1 71 ? 13.668 -4.773 24.368 1.00 53.19 71 PRO A O 1
ATOM 560 N N . TRP A 1 72 ? 13.494 -4.832 22.132 1.00 55.56 72 TRP A N 1
ATOM 561 C CA . TRP A 1 72 ? 13.424 -3.407 21.872 1.00 55.56 72 TRP A CA 1
ATOM 562 C C . TRP A 1 72 ? 12.107 -2.762 22.342 1.00 55.56 72 TRP A C 1
ATOM 564 O O . TRP A 1 72 ? 12.115 -1.598 22.730 1.00 55.56 72 TRP A O 1
ATOM 574 N N . VAL A 1 73 ? 10.999 -3.518 22.404 1.00 59.62 73 VAL A N 1
ATOM 575 C CA . VAL A 1 73 ? 9.704 -3.011 22.905 1.00 59.62 73 VAL A CA 1
ATOM 576 C C . VAL A 1 73 ? 9.785 -2.631 24.384 1.00 59.62 73 VAL A C 1
ATOM 578 O O . VAL A 1 73 ? 9.139 -1.678 24.810 1.00 59.62 73 VAL A O 1
ATOM 581 N N . THR A 1 74 ? 10.607 -3.330 25.167 1.00 63.50 74 THR A N 1
ATOM 582 C CA . THR A 1 74 ? 10.726 -3.109 26.613 1.00 63.50 74 THR A CA 1
ATOM 583 C C . THR A 1 74 ? 11.418 -1.784 26.936 1.00 63.50 74 THR A C 1
ATOM 585 O O . THR A 1 74 ? 10.951 -1.045 27.799 1.00 63.50 74 THR A O 1
ATOM 588 N N . GLU A 1 75 ? 12.489 -1.444 26.216 1.00 66.00 75 GLU A N 1
ATOM 589 C CA . GLU A 1 75 ? 13.276 -0.233 26.490 1.00 66.00 75 GLU A CA 1
ATOM 590 C C . GLU A 1 75 ? 12.552 1.044 26.032 1.00 66.00 75 GLU A C 1
ATOM 592 O O . GLU A 1 75 ? 12.461 2.014 26.786 1.00 66.00 75 GLU A O 1
ATOM 597 N N . GLU A 1 76 ? 11.940 1.026 24.840 1.00 66.25 76 GLU A N 1
ATOM 598 C CA . GLU A 1 76 ? 11.069 2.117 24.374 1.00 66.25 76 GLU A CA 1
ATOM 599 C C . GLU A 1 76 ? 9.927 2.405 25.351 1.00 66.25 76 GLU A C 1
ATOM 601 O O . GLU A 1 76 ? 9.614 3.556 25.675 1.00 66.25 76 GLU A O 1
ATOM 606 N N . LEU A 1 77 ? 9.280 1.333 25.804 1.00 69.56 77 LEU A N 1
ATOM 607 C CA . LEU A 1 77 ? 8.141 1.402 26.697 1.00 69.56 77 LEU A CA 1
ATOM 608 C C . LEU A 1 77 ? 8.545 1.985 28.055 1.00 69.56 77 LEU A C 1
ATOM 610 O O . LEU A 1 77 ? 7.805 2.809 28.592 1.00 69.56 77 LEU A O 1
ATOM 614 N N . ASN A 1 78 ? 9.727 1.641 28.572 1.00 71.25 78 ASN A N 1
ATOM 615 C CA . ASN A 1 78 ? 10.259 2.210 29.812 1.00 71.25 78 ASN A CA 1
ATOM 616 C C . ASN A 1 78 ? 10.464 3.731 29.707 1.00 71.25 78 ASN A C 1
ATOM 618 O O . ASN A 1 78 ? 10.090 4.465 30.625 1.00 71.25 78 ASN A O 1
ATOM 622 N N . ILE A 1 79 ? 10.974 4.232 28.577 1.00 69.38 79 ILE A N 1
ATOM 623 C CA . ILE A 1 79 ? 11.146 5.677 28.336 1.00 69.38 79 ILE A CA 1
ATOM 624 C C . ILE A 1 79 ? 9.791 6.386 28.302 1.00 69.38 79 ILE A C 1
ATOM 626 O O . ILE A 1 79 ? 9.596 7.399 28.980 1.00 69.38 79 ILE A O 1
ATOM 630 N N . ALA A 1 80 ? 8.836 5.847 27.540 1.00 64.69 80 ALA A N 1
ATOM 631 C CA . ALA A 1 80 ? 7.494 6.412 27.449 1.00 64.69 80 ALA A CA 1
ATOM 632 C C . ALA A 1 80 ? 6.788 6.426 28.814 1.00 64.69 80 ALA A C 1
ATOM 634 O O . ALA A 1 80 ? 6.158 7.423 29.173 1.00 64.69 80 ALA A O 1
ATOM 635 N N . LEU A 1 81 ? 6.917 5.346 29.592 1.00 70.25 81 LEU A N 1
ATOM 636 C CA . LEU A 1 81 ? 6.362 5.240 30.941 1.00 70.25 81 LEU A CA 1
ATOM 637 C C . LEU A 1 81 ? 6.986 6.257 31.895 1.00 70.25 81 LEU A C 1
ATOM 639 O O . LEU A 1 81 ? 6.248 6.918 32.621 1.00 70.25 81 LEU A O 1
ATOM 643 N N . THR A 1 82 ? 8.307 6.431 31.848 1.00 68.50 82 THR A N 1
ATOM 644 C CA . THR A 1 82 ? 9.026 7.408 32.682 1.00 68.50 82 THR A CA 1
ATOM 645 C C . THR A 1 82 ? 8.521 8.825 32.403 1.00 68.50 82 THR A C 1
ATOM 647 O O . THR A 1 82 ? 8.099 9.529 33.319 1.00 68.50 82 THR A O 1
ATOM 650 N N . LYS A 1 83 ? 8.408 9.207 31.125 1.00 65.69 83 LYS A N 1
ATOM 651 C CA . LYS A 1 83 ? 7.858 10.515 30.729 1.00 65.69 83 LYS A CA 1
ATOM 652 C C . LYS A 1 83 ? 6.388 10.695 31.104 1.00 65.69 83 LYS A C 1
ATOM 654 O O . LYS A 1 83 ? 5.987 11.774 31.545 1.00 65.69 83 LYS A O 1
ATOM 659 N N . ASN A 1 84 ? 5.579 9.643 30.959 1.00 71.44 84 ASN A N 1
ATOM 660 C CA . ASN A 1 84 ? 4.173 9.670 31.357 1.00 71.44 84 ASN A CA 1
ATOM 661 C C . ASN A 1 84 ? 4.015 9.910 32.868 1.00 71.44 84 ASN A C 1
ATOM 663 O O . ASN A 1 84 ? 3.088 10.614 33.265 1.00 71.44 84 ASN A O 1
ATOM 667 N N . ILE A 1 85 ? 4.914 9.365 33.693 1.00 64.06 85 ILE A N 1
ATOM 668 C CA . ILE A 1 85 ? 4.937 9.598 35.143 1.00 64.06 85 ILE A CA 1
ATOM 669 C C . ILE A 1 85 ? 5.307 11.055 35.454 1.00 64.06 85 ILE A C 1
ATOM 671 O O . ILE A 1 85 ? 4.651 11.676 36.287 1.00 64.06 85 ILE A O 1
ATOM 675 N N . GLU A 1 86 ? 6.299 11.616 34.759 1.00 62.94 86 GLU A N 1
ATOM 676 C CA . GLU A 1 86 ? 6.783 12.985 34.991 1.00 62.94 86 GLU A CA 1
ATOM 677 C C . GLU A 1 86 ? 5.774 14.064 34.568 1.00 62.94 86 GLU A C 1
ATOM 679 O O . GLU A 1 86 ? 5.516 15.001 35.321 1.00 62.94 86 GLU A O 1
ATOM 684 N N . ASN A 1 87 ? 5.174 13.933 33.378 1.00 64.75 87 ASN A N 1
ATOM 685 C CA . ASN A 1 87 ? 4.422 15.022 32.735 1.00 64.75 87 ASN A CA 1
ATOM 686 C C . ASN A 1 87 ? 2.969 14.669 32.369 1.00 64.75 87 ASN A C 1
ATOM 688 O O . ASN A 1 87 ? 2.298 15.443 31.683 1.00 64.75 87 ASN A O 1
ATOM 692 N N . LYS A 1 88 ? 2.463 13.492 32.770 1.00 70.12 88 LYS A N 1
ATOM 693 C CA . LYS A 1 88 ? 1.151 12.931 32.360 1.00 70.12 88 LYS A CA 1
ATOM 694 C C . LYS A 1 88 ? 0.953 12.791 30.840 1.00 70.12 88 LYS A C 1
ATOM 696 O O . LYS A 1 88 ? -0.139 12.431 30.394 1.00 70.12 88 LYS A O 1
ATOM 701 N N . LYS A 1 89 ? 1.998 13.026 30.043 1.00 73.94 89 LYS A N 1
ATOM 702 C CA . LYS A 1 89 ? 2.028 12.902 28.584 1.00 73.94 89 LYS A CA 1
ATOM 703 C C . LYS A 1 89 ? 3.307 12.185 28.123 1.00 73.94 89 LYS A C 1
ATOM 705 O O . LYS A 1 89 ? 4.326 12.298 28.801 1.00 73.94 89 LYS A O 1
ATOM 710 N N . PRO A 1 90 ? 3.258 11.478 26.981 1.00 77.88 90 PRO A N 1
ATOM 711 C CA . PRO A 1 90 ? 2.053 11.196 26.192 1.00 77.88 90 PRO A CA 1
ATOM 712 C C . PRO A 1 90 ? 1.125 10.190 26.890 1.00 77.88 90 PRO A C 1
ATOM 714 O O . PRO A 1 90 ? 1.568 9.414 27.740 1.00 77.88 90 PRO A O 1
ATOM 717 N N . ARG A 1 91 ? -0.174 10.186 26.555 1.00 85.25 91 ARG A N 1
ATOM 718 C CA . ARG A 1 91 ? -1.092 9.115 26.987 1.00 85.25 91 ARG A CA 1
ATOM 719 C C . ARG A 1 91 ? -0.700 7.831 26.258 1.00 85.25 91 ARG A C 1
ATOM 721 O O . ARG A 1 91 ? -0.783 7.780 25.036 1.00 85.25 91 ARG A O 1
ATOM 728 N N . ILE A 1 92 ? -0.291 6.811 27.006 1.00 85.81 92 ILE A N 1
ATOM 729 C CA . ILE A 1 92 ? 0.108 5.514 26.446 1.00 85.81 92 ILE A CA 1
ATOM 730 C C . ILE A 1 92 ? -1.138 4.651 26.231 1.00 85.81 92 ILE A C 1
ATOM 732 O O . ILE A 1 92 ? -1.865 4.388 27.193 1.00 85.81 92 ILE A O 1
ATOM 736 N N . ILE A 1 93 ? -1.371 4.220 24.992 1.00 88.00 93 ILE A N 1
ATOM 737 C CA . ILE A 1 93 ? -2.492 3.364 24.585 1.00 88.00 93 ILE A CA 1
ATOM 738 C C . ILE A 1 93 ? -1.933 2.094 23.932 1.00 88.00 93 ILE A C 1
ATOM 740 O O . ILE A 1 93 ? -1.483 2.142 22.786 1.00 88.00 93 ILE A O 1
ATOM 744 N N . PRO A 1 94 ? -1.952 0.952 24.634 1.00 88.00 94 PRO A N 1
ATOM 745 C CA . PRO A 1 94 ? -1.670 -0.336 24.018 1.00 88.00 94 PRO A CA 1
ATOM 746 C C . PRO A 1 94 ? -2.789 -0.720 23.044 1.00 88.00 94 PRO A C 1
ATOM 748 O O . PRO A 1 94 ? -3.969 -0.532 23.349 1.00 88.00 94 PRO A O 1
ATOM 751 N N . VAL A 1 95 ? -2.426 -1.288 21.898 1.00 89.56 95 VAL A N 1
ATOM 752 C CA . VAL A 1 95 ? -3.355 -1.828 20.900 1.00 89.56 95 VAL A CA 1
ATOM 753 C C . VAL A 1 95 ? -2.971 -3.273 20.628 1.00 89.56 95 VAL A C 1
ATOM 755 O O . VAL A 1 95 ? -1.889 -3.526 20.102 1.00 89.56 95 VAL A O 1
ATOM 758 N N . LEU A 1 96 ? -3.830 -4.226 20.986 1.00 88.50 96 LEU A N 1
ATOM 759 C CA . LEU A 1 96 ? -3.576 -5.635 20.686 1.00 88.50 96 LEU A CA 1
ATOM 760 C C . LEU A 1 96 ? -4.028 -5.974 19.271 1.00 88.50 96 LEU A C 1
ATOM 762 O O . LEU A 1 96 ? -5.190 -5.779 18.917 1.00 88.50 96 LEU A O 1
ATOM 766 N N . LEU A 1 97 ? -3.096 -6.512 18.493 1.00 87.75 97 LEU A N 1
ATOM 767 C CA . LEU A 1 97 ? -3.312 -7.064 17.162 1.00 87.75 97 LEU A CA 1
ATOM 768 C C . LEU A 1 97 ? -3.505 -8.580 17.204 1.00 87.75 97 LEU A C 1
ATOM 770 O O . LEU A 1 97 ? -4.332 -9.091 16.456 1.00 87.75 97 LEU A O 1
ATOM 774 N N . ASP A 1 98 ? -2.797 -9.282 18.087 1.00 86.31 98 ASP A N 1
ATOM 775 C CA . ASP A 1 98 ? -2.865 -10.743 18.204 1.00 86.31 98 ASP A CA 1
ATOM 776 C C . ASP A 1 98 ? -3.081 -11.173 19.659 1.00 86.31 98 ASP A C 1
ATOM 778 O O . ASP A 1 98 ? -2.942 -10.368 20.584 1.00 86.31 98 ASP A O 1
ATOM 782 N N . ASP A 1 99 ? -3.402 -12.450 19.873 1.00 83.75 99 ASP A N 1
ATOM 783 C CA . ASP A 1 99 ? -3.499 -13.025 21.214 1.00 83.75 99 ASP A CA 1
ATOM 784 C C . ASP A 1 99 ? -2.102 -13.374 21.747 1.00 83.75 99 ASP A C 1
ATOM 786 O O . ASP A 1 99 ? -1.607 -14.490 21.611 1.00 83.75 99 ASP A O 1
ATOM 790 N N . CYS A 1 100 ? -1.421 -12.365 22.285 1.00 81.81 100 CYS A N 1
ATOM 791 C CA . CYS A 1 100 ? -0.015 -12.426 22.673 1.00 81.81 100 CYS A CA 1
ATOM 792 C C . CYS A 1 100 ? 0.204 -11.932 24.109 1.00 81.81 100 CYS A C 1
ATOM 794 O O . CYS A 1 100 ? -0.642 -11.262 24.707 1.00 81.81 100 CYS A O 1
ATOM 796 N N . ASN A 1 101 ? 1.369 -12.263 24.671 1.00 75.75 101 ASN A N 1
ATOM 797 C CA . ASN A 1 101 ? 1.726 -11.831 26.017 1.00 75.75 101 ASN A CA 1
ATOM 798 C C . ASN A 1 101 ? 1.925 -10.313 26.053 1.00 75.75 101 ASN A C 1
ATOM 800 O O . ASN A 1 101 ? 2.837 -9.770 25.428 1.00 75.75 101 ASN A O 1
ATOM 804 N N . ILE A 1 102 ? 1.083 -9.632 26.831 1.00 78.19 102 ILE A N 1
ATOM 805 C CA . ILE A 1 102 ? 1.208 -8.198 27.082 1.00 78.19 102 ILE A CA 1
ATOM 806 C C . ILE A 1 102 ? 2.419 -7.976 28.003 1.00 78.19 102 ILE A C 1
ATOM 808 O O . ILE A 1 102 ? 2.492 -8.614 29.059 1.00 78.19 102 ILE A O 1
ATOM 812 N N . PRO A 1 103 ? 3.356 -7.068 27.661 1.00 75.69 103 PRO A N 1
ATOM 813 C CA . PRO A 1 103 ? 4.471 -6.726 28.537 1.00 75.69 103 PRO A CA 1
ATOM 814 C C . PRO A 1 103 ? 3.989 -6.357 29.945 1.00 75.69 103 PRO A C 1
ATOM 816 O O . PRO A 1 103 ? 3.045 -5.582 30.100 1.00 75.69 103 PRO A O 1
ATOM 819 N N . SER A 1 104 ? 4.654 -6.870 30.983 1.00 74.25 104 SER A N 1
ATOM 820 C CA . SER A 1 104 ? 4.257 -6.662 32.388 1.00 74.25 104 SER A CA 1
ATOM 821 C C . SER A 1 104 ? 4.135 -5.182 32.765 1.00 74.25 104 SER A C 1
ATOM 823 O O . SER A 1 104 ? 3.245 -4.811 33.531 1.00 74.25 104 SER A O 1
ATOM 825 N N . ALA A 1 105 ? 4.951 -4.323 32.153 1.00 72.00 105 ALA A N 1
ATOM 826 C CA . ALA A 1 105 ? 4.909 -2.870 32.299 1.00 72.00 105 ALA A CA 1
ATOM 827 C C . ALA A 1 105 ? 3.571 -2.226 31.853 1.00 72.00 105 ALA A C 1
ATOM 829 O O . ALA A 1 105 ? 3.286 -1.079 32.198 1.00 72.00 105 ALA A O 1
ATOM 830 N N . LEU A 1 106 ? 2.723 -2.961 31.124 1.00 75.62 106 LEU A N 1
ATOM 831 C CA . LEU A 1 106 ? 1.381 -2.554 30.690 1.00 75.62 106 LEU A CA 1
ATOM 832 C C . LEU A 1 106 ? 0.247 -3.297 31.407 1.00 75.62 106 LEU A C 1
ATOM 834 O O . LEU A 1 106 ? -0.914 -2.984 31.158 1.00 75.62 106 LEU A O 1
ATOM 838 N N . SER A 1 107 ? 0.549 -4.230 32.315 1.00 70.06 107 SER A N 1
ATOM 839 C CA . SER A 1 107 ? -0.444 -5.097 32.980 1.00 70.06 107 SER A CA 1
ATOM 840 C C . SER A 1 107 ? -1.550 -4.350 33.745 1.00 70.06 107 SER A C 1
ATOM 842 O O . SER A 1 107 ? -2.632 -4.893 33.941 1.00 70.06 107 SER A O 1
ATOM 844 N N . GLY A 1 108 ? -1.314 -3.093 34.139 1.00 71.12 108 GLY A N 1
ATOM 845 C CA . GLY A 1 108 ? -2.298 -2.227 34.800 1.00 71.12 108 GLY A CA 1
ATOM 846 C C . GLY A 1 108 ? -3.014 -1.223 33.887 1.00 71.12 108 GLY A C 1
ATOM 847 O O . GLY A 1 108 ? -3.721 -0.352 34.391 1.00 71.12 108 GLY A O 1
ATOM 848 N N . ARG A 1 109 ? -2.808 -1.271 32.564 1.00 76.00 109 ARG A N 1
ATOM 849 C CA . ARG A 1 109 ? -3.403 -0.324 31.607 1.00 76.00 109 ARG A CA 1
ATOM 850 C C . ARG A 1 109 ? -4.455 -1.012 30.744 1.00 76.00 109 ARG A C 1
ATOM 852 O O . ARG A 1 109 ? -4.244 -2.113 30.246 1.00 76.00 109 ARG A O 1
ATOM 859 N N . LEU A 1 110 ? -5.577 -0.323 30.530 1.00 82.62 110 LEU A N 1
ATOM 860 C CA . LEU A 1 110 ? -6.551 -0.724 29.518 1.00 82.62 110 LEU A CA 1
ATOM 861 C C . LEU A 1 110 ? -5.919 -0.629 28.127 1.00 82.62 110 LEU A C 1
ATOM 863 O O . LEU A 1 110 ? -5.117 0.269 27.860 1.00 82.62 110 LEU A O 1
ATOM 867 N N . TYR A 1 111 ? -6.312 -1.546 27.253 1.00 85.25 111 TYR A N 1
ATOM 868 C CA . TYR A 1 111 ? -5.863 -1.616 25.872 1.00 85.25 111 TYR A CA 1
ATOM 869 C C . TYR A 1 111 ? -7.043 -1.502 24.909 1.00 85.25 111 TYR A C 1
ATOM 871 O O . TYR A 1 111 ? -8.186 -1.804 25.258 1.00 85.25 111 TYR A O 1
ATOM 879 N N . LEU A 1 112 ? -6.751 -1.092 23.678 1.00 87.62 112 LEU A N 1
ATOM 880 C CA . LEU A 1 112 ? -7.676 -1.233 22.563 1.00 87.62 112 LEU A CA 1
ATOM 881 C C . LEU A 1 112 ? -7.525 -2.621 21.960 1.00 87.62 112 LEU A C 1
ATOM 883 O O . LEU A 1 112 ? -6.420 -3.051 21.627 1.00 87.62 112 LEU A O 1
ATOM 887 N N . ASP A 1 113 ? -8.644 -3.316 21.820 1.00 86.12 113 ASP A N 1
ATOM 888 C CA . ASP A 1 113 ? -8.666 -4.647 21.232 1.00 86.12 113 ASP A CA 1
ATOM 889 C C . ASP A 1 113 ? -8.943 -4.553 19.728 1.00 86.12 113 ASP A C 1
ATOM 891 O O . ASP A 1 113 ? -10.087 -4.375 19.305 1.00 86.12 113 ASP A O 1
ATOM 895 N N . ALA A 1 114 ? -7.884 -4.658 18.926 1.00 85.94 114 ALA A N 1
ATOM 896 C CA . ALA A 1 114 ? -7.945 -4.705 17.467 1.00 85.94 114 ALA A CA 1
ATOM 897 C C . ALA A 1 114 ? -7.713 -6.127 16.919 1.00 85.94 114 ALA A C 1
ATOM 899 O O . ALA A 1 114 ? -7.518 -6.290 15.714 1.00 85.94 114 ALA A O 1
ATOM 900 N N . ARG A 1 115 ? -7.756 -7.166 17.774 1.00 83.62 115 ARG A N 1
ATOM 901 C CA . ARG A 1 115 ? -7.563 -8.571 17.363 1.00 83.62 115 ARG A CA 1
ATOM 902 C C . ARG A 1 115 ? -8.663 -9.041 16.425 1.00 83.62 115 ARG A C 1
ATOM 904 O O . ARG A 1 115 ? -8.408 -9.766 15.470 1.00 83.62 115 ARG A O 1
ATOM 911 N N . LYS A 1 116 ? -9.898 -8.631 16.724 1.00 75.44 116 LYS A N 1
ATOM 912 C CA . LYS A 1 116 ? -11.082 -8.981 15.934 1.00 75.44 116 LYS A CA 1
ATOM 913 C C . LYS A 1 116 ? -11.368 -7.966 14.845 1.00 75.44 116 LYS A C 1
ATOM 915 O O . LYS A 1 116 ? -11.661 -8.389 13.735 1.00 75.44 116 LYS A O 1
ATOM 920 N N . SER A 1 117 ? -11.329 -6.667 15.164 1.00 78.81 117 SER A N 1
ATOM 921 C CA . SER A 1 117 ? -11.532 -5.621 14.165 1.00 78.81 117 SER A CA 1
ATOM 922 C C . SER A 1 117 ? -10.819 -4.305 14.470 1.00 78.81 117 SER A C 1
ATOM 924 O O . SER A 1 117 ? -10.922 -3.763 15.576 1.00 78.81 117 SER A O 1
ATOM 926 N N . ILE A 1 118 ? -10.162 -3.735 13.458 1.00 82.50 118 ILE A N 1
ATOM 927 C CA . ILE A 1 118 ? -9.573 -2.391 13.534 1.00 82.50 118 ILE A CA 1
ATOM 928 C C . ILE A 1 118 ? -10.675 -1.333 13.678 1.00 82.50 118 ILE A C 1
ATOM 930 O O . ILE A 1 118 ? -10.550 -0.403 14.477 1.00 82.50 118 ILE A O 1
ATOM 934 N N . GLN A 1 119 ? -11.788 -1.477 12.959 1.00 73.94 119 GLN A N 1
ATOM 935 C CA . GLN A 1 119 ? -12.903 -0.533 13.001 1.00 73.94 119 GLN A CA 1
ATOM 936 C C . GLN A 1 119 ? -13.559 -0.504 14.386 1.00 73.94 119 GLN A C 1
ATOM 938 O O . GLN A 1 119 ? -13.852 0.584 14.886 1.00 73.94 119 GLN A O 1
ATOM 943 N N . SER A 1 120 ? -13.750 -1.653 15.047 1.00 77.62 120 SER A N 1
ATOM 944 C CA . SER A 1 120 ? -14.307 -1.667 16.410 1.00 77.62 120 SER A CA 1
ATOM 945 C C . SER A 1 120 ? -13.391 -0.964 17.410 1.00 77.62 120 SER A C 1
ATOM 947 O O . SER A 1 120 ? -13.869 -0.168 18.222 1.00 77.62 120 SER A O 1
ATOM 949 N N . ALA A 1 121 ? -12.078 -1.194 17.309 1.00 83.69 121 ALA A N 1
ATOM 950 C CA . ALA A 1 121 ? -11.083 -0.522 18.140 1.00 83.69 121 ALA A CA 1
ATOM 951 C C . ALA A 1 121 ? -11.090 1.001 17.918 1.00 83.69 121 ALA A C 1
ATOM 953 O O . ALA A 1 121 ? -11.010 1.773 18.873 1.00 83.69 121 ALA A O 1
ATOM 954 N N . LEU A 1 122 ? -11.263 1.451 16.672 1.00 81.00 122 LEU A N 1
ATOM 955 C CA . LEU A 1 122 ? -11.373 2.873 16.341 1.00 81.00 122 LEU A CA 1
ATOM 956 C C . LEU A 1 122 ? -12.654 3.509 16.876 1.00 81.00 122 LEU A C 1
ATOM 958 O O . LEU A 1 122 ? -12.610 4.633 17.371 1.00 81.00 122 LEU A O 1
ATOM 962 N N . VAL A 1 123 ? -13.788 2.805 16.816 1.00 79.12 123 VAL A N 1
ATOM 963 C CA . VAL A 1 123 ? -15.046 3.281 17.412 1.00 79.12 123 VAL A CA 1
ATOM 964 C C . VAL A 1 123 ? -14.895 3.429 18.926 1.00 79.12 123 VAL A C 1
ATOM 966 O O . VAL A 1 123 ? -15.335 4.437 19.482 1.00 79.12 123 VAL A O 1
ATOM 969 N N . GLN A 1 124 ? -14.255 2.465 19.595 1.00 81.69 124 GLN A N 1
ATOM 970 C CA . GLN A 1 124 ? -13.965 2.543 21.028 1.00 81.69 124 GLN A CA 1
ATOM 971 C C . GLN A 1 124 ? -13.075 3.748 21.350 1.00 81.69 124 GLN A C 1
ATOM 973 O O . GLN A 1 124 ? -13.450 4.579 22.176 1.00 81.69 124 GLN A O 1
ATOM 978 N N . LEU A 1 125 ? -11.945 3.881 20.655 1.00 85.19 125 LEU A N 1
ATOM 979 C CA . LEU A 1 125 ? -11.033 5.009 20.811 1.00 85.19 125 LEU A CA 1
ATOM 980 C C . LEU A 1 125 ? -11.775 6.339 20.615 1.00 85.19 125 LEU A C 1
ATOM 982 O O . LEU A 1 125 ? -11.669 7.248 21.433 1.00 85.19 125 LEU A O 1
ATOM 986 N N . HIS A 1 126 ? -12.571 6.456 19.556 1.00 79.81 126 HIS A N 1
ATOM 987 C CA . HIS A 1 126 ? -13.282 7.688 19.260 1.00 79.81 126 HIS A CA 1
ATOM 988 C C . HIS A 1 126 ? -14.301 8.053 20.345 1.00 79.81 126 HIS A C 1
ATOM 990 O O . HIS A 1 126 ? -14.394 9.223 20.710 1.00 79.81 126 HIS A O 1
ATOM 996 N N . ARG A 1 127 ? -15.021 7.074 20.912 1.00 78.50 127 ARG A N 1
ATOM 997 C CA . ARG A 1 127 ? -15.915 7.311 22.060 1.00 78.50 127 ARG A CA 1
ATOM 998 C C . ARG A 1 127 ? -15.155 7.884 23.253 1.00 78.50 127 ARG A C 1
ATOM 1000 O O . ARG A 1 127 ? -15.630 8.845 23.848 1.00 78.50 127 ARG A O 1
ATOM 1007 N N . GLU A 1 128 ? -13.978 7.348 23.568 1.00 78.81 128 GLU A N 1
ATOM 1008 C CA . GLU A 1 128 ? -13.163 7.858 24.676 1.00 78.81 128 GLU A CA 1
ATOM 1009 C C . GLU A 1 128 ? -12.694 9.301 24.439 1.00 78.81 128 GLU A C 1
ATOM 1011 O O . GLU A 1 128 ? -12.744 10.134 25.345 1.00 78.81 128 GLU A O 1
ATOM 1016 N N . PHE A 1 129 ? -12.266 9.625 23.217 1.00 75.19 129 PHE A N 1
ATOM 1017 C CA . PHE A 1 129 ? -11.771 10.965 22.897 1.00 75.19 129 PHE A CA 1
ATOM 1018 C C . PHE A 1 129 ? -12.890 12.002 22.690 1.00 75.19 129 PHE A C 1
ATOM 1020 O O . PHE A 1 129 ? -12.685 13.160 23.035 1.00 75.19 129 PHE A O 1
ATOM 1027 N N . GLN A 1 130 ? -14.085 11.598 22.243 1.00 66.38 130 GLN A N 1
ATOM 1028 C CA . GLN A 1 130 ? -15.290 12.446 22.190 1.00 66.38 130 GLN A CA 1
ATOM 1029 C C . GLN A 1 130 ? -15.865 12.740 23.582 1.00 66.38 130 GLN A C 1
ATOM 1031 O O . GLN A 1 130 ? -16.299 13.854 23.850 1.00 66.38 130 GLN A O 1
ATOM 1036 N N . GLN A 1 131 ? -15.850 11.766 24.500 1.00 53.06 131 GLN A N 1
ATOM 1037 C CA . GLN A 1 131 ? -16.326 11.964 25.878 1.00 53.06 131 GLN A CA 1
ATOM 1038 C C . GLN A 1 131 ? -15.454 12.933 26.688 1.00 53.06 131 GLN A C 1
ATOM 1040 O O . GLN A 1 131 ? -15.894 13.427 27.721 1.00 53.06 131 GLN A O 1
ATOM 1045 N N . THR A 1 132 ? -14.237 13.226 26.225 1.00 50.88 132 THR A N 1
ATOM 1046 C CA . THR A 1 132 ? -13.362 14.218 26.867 1.00 50.88 132 THR A CA 1
ATOM 1047 C C . THR A 1 132 ? -13.669 15.654 26.397 1.00 50.88 132 THR A C 1
ATOM 1049 O O . THR A 1 132 ? -13.316 16.603 27.091 1.00 50.88 132 THR A O 1
ATOM 1052 N N . ASP A 1 133 ? -14.386 15.812 25.275 1.00 48.06 133 ASP A N 1
ATOM 1053 C CA . ASP A 1 133 ? -14.801 17.079 24.651 1.00 48.06 133 ASP A CA 1
ATOM 1054 C C . ASP A 1 133 ? -16.350 17.151 24.587 1.00 48.06 133 ASP A C 1
ATOM 1056 O O . ASP A 1 133 ? -16.962 17.136 23.519 1.00 48.06 133 ASP A O 1
ATOM 1060 N N . VAL A 1 134 ? -17.040 17.149 25.733 1.00 48.56 134 VAL A N 1
ATOM 1061 C CA . VAL A 1 134 ? -18.515 17.048 25.761 1.00 48.56 134 VAL A CA 1
ATOM 1062 C C . VAL A 1 134 ? -19.185 18.345 25.274 1.00 48.56 134 VAL A C 1
ATOM 1064 O O . VAL A 1 134 ? -19.164 19.339 25.994 1.00 48.56 134 VAL A O 1
ATOM 1067 N N . ASN A 1 135 ? -19.783 18.326 24.068 1.00 35.59 135 ASN A N 1
ATOM 1068 C CA . ASN A 1 135 ? -21.082 18.947 23.693 1.00 35.59 135 ASN A CA 1
ATOM 1069 C C . ASN A 1 135 ? -21.291 19.064 22.165 1.00 35.59 135 ASN A C 1
ATOM 1071 O O . ASN A 1 135 ? -21.618 20.132 21.658 1.00 35.59 135 ASN A O 1
ATOM 1075 N N . ASN A 1 136 ? -21.148 17.979 21.401 1.00 34.66 136 ASN A N 1
ATOM 1076 C CA . ASN A 1 136 ? -21.846 17.874 20.115 1.00 34.66 136 ASN A CA 1
ATOM 1077 C C . ASN A 1 136 ? -22.056 16.405 19.753 1.00 34.66 136 ASN A C 1
ATOM 1079 O O . ASN A 1 136 ? -21.168 15.726 19.242 1.00 34.66 136 ASN A O 1
ATOM 1083 N N . THR A 1 137 ? -23.261 15.914 20.020 1.00 36.00 137 THR A N 1
ATOM 1084 C CA . THR A 1 137 ? -23.775 14.648 19.504 1.00 36.00 137 THR A CA 1
ATOM 1085 C C . THR A 1 137 ? -23.872 14.730 17.983 1.00 36.00 137 THR A C 1
ATOM 1087 O O . THR A 1 137 ? -24.892 15.121 17.422 1.00 36.00 137 THR A O 1
ATOM 1090 N N . VAL A 1 138 ? -22.808 14.324 17.297 1.00 38.94 138 VAL A N 1
ATOM 1091 C CA . VAL A 1 138 ? -22.917 13.841 15.923 1.00 38.94 138 VAL A CA 1
ATOM 1092 C C . VAL A 1 138 ? -22.956 12.325 16.009 1.00 38.94 138 VAL A C 1
ATOM 1094 O O . VAL A 1 138 ? -21.970 11.678 16.353 1.00 38.94 138 VAL A O 1
ATOM 1097 N N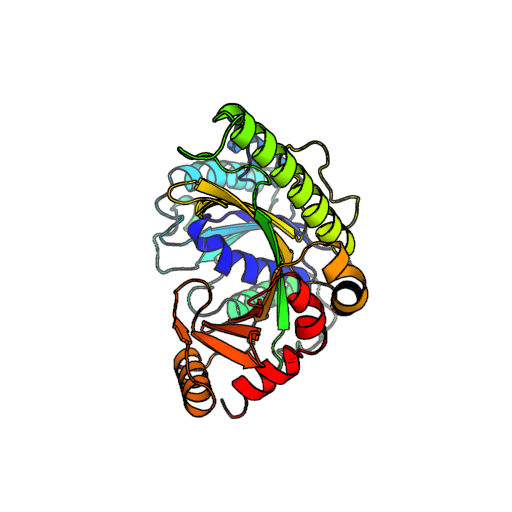 . SER A 1 139 ? -24.130 11.758 15.732 1.00 36.88 139 SER A N 1
ATOM 1098 C CA . SER A 1 139 ? -24.277 10.331 15.465 1.00 36.88 139 SER A CA 1
ATOM 1099 C C . SER A 1 139 ? -23.336 9.970 14.319 1.00 36.88 139 SER A C 1
ATOM 1101 O O . SER A 1 139 ? -23.574 10.355 13.174 1.00 36.88 139 SER A O 1
ATOM 1103 N N . ILE A 1 140 ? -22.250 9.262 14.623 1.00 40.97 140 ILE A N 1
ATOM 1104 C CA . ILE A 1 140 ? -21.330 8.739 13.614 1.00 40.97 140 ILE A CA 1
ATOM 1105 C C . ILE A 1 140 ? -22.080 7.614 12.920 1.00 40.97 140 ILE A C 1
ATOM 1107 O O . ILE A 1 140 ? -22.107 6.480 13.394 1.00 40.97 140 ILE A O 1
ATOM 1111 N N . ALA A 1 141 ? -22.750 7.944 11.819 1.00 38.84 141 ALA A N 1
ATOM 1112 C CA . ALA A 1 141 ? -23.191 6.937 10.880 1.00 38.84 141 ALA A CA 1
ATOM 1113 C C . ALA A 1 141 ? -21.935 6.185 10.431 1.00 38.84 141 ALA A C 1
ATOM 1115 O O . ALA A 1 141 ? -21.044 6.770 9.810 1.00 38.84 141 ALA A O 1
ATOM 1116 N N . SER A 1 142 ? -21.834 4.910 10.805 1.00 46.22 142 SER A N 1
ATOM 1117 C CA . SER A 1 142 ? -20.793 4.025 10.303 1.00 46.22 142 SER A CA 1
ATOM 1118 C C . SER A 1 142 ? -20.798 4.120 8.773 1.00 46.22 142 SER A C 1
ATOM 1120 O O . SER A 1 142 ? -21.869 3.997 8.169 1.00 46.22 142 SER A O 1
ATOM 1122 N N . PRO A 1 143 ? -19.655 4.400 8.128 1.00 48.72 143 PRO A N 1
ATOM 1123 C CA . PRO A 1 143 ? -19.605 4.506 6.678 1.00 48.72 143 PRO A CA 1
ATOM 1124 C C . PRO A 1 143 ? -20.126 3.200 6.076 1.00 48.72 143 PRO A C 1
ATOM 1126 O O . PRO A 1 143 ? -19.605 2.143 6.377 1.00 48.72 143 PRO A O 1
ATOM 1129 N N . GLN A 1 144 ? -21.167 3.247 5.244 1.00 60.38 144 GLN A N 1
ATOM 1130 C CA . GLN A 1 144 ? -21.700 2.056 4.557 1.00 60.38 144 GLN A CA 1
ATOM 1131 C C . GLN A 1 144 ? -20.955 1.745 3.250 1.00 60.38 144 GLN A C 1
ATOM 1133 O O . GLN A 1 144 ? -21.384 0.906 2.465 1.00 60.38 144 GLN A O 1
ATOM 1138 N N . ARG A 1 145 ? -19.871 2.473 2.960 1.00 74.38 145 ARG A N 1
ATOM 1139 C CA . ARG A 1 145 ? -19.152 2.392 1.687 1.00 74.38 145 ARG A CA 1
ATOM 1140 C C . ARG A 1 145 ? -17.667 2.130 1.919 1.00 74.38 145 ARG A C 1
ATOM 1142 O O . ARG A 1 145 ? -17.131 2.633 2.907 1.00 74.38 145 ARG A O 1
ATOM 1149 N N . PRO A 1 146 ? -17.004 1.411 0.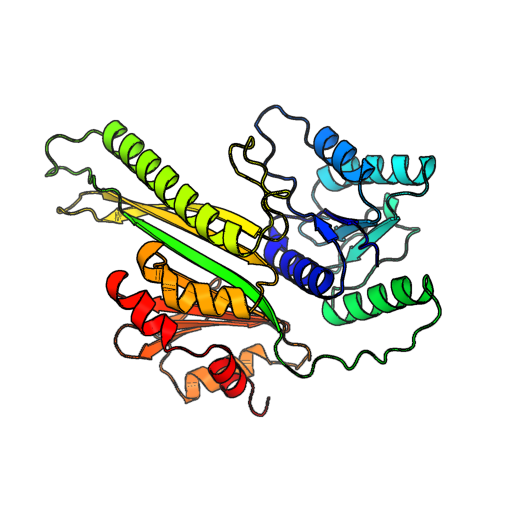997 1.00 84.69 146 PRO A N 1
ATOM 1150 C CA . PRO A 1 146 ? -15.554 1.286 0.976 1.00 84.69 146 PRO A CA 1
ATOM 1151 C C . PRO A 1 146 ? -14.877 2.655 1.041 1.00 84.69 146 PRO A C 1
ATOM 1153 O O . PRO A 1 146 ? -15.276 3.591 0.345 1.00 84.69 146 PRO A O 1
ATOM 1156 N N . ILE A 1 147 ? -13.845 2.768 1.870 1.00 85.69 147 ILE A N 1
ATOM 1157 C CA . ILE A 1 147 ? -13.129 4.020 2.121 1.00 85.69 147 ILE A CA 1
ATOM 1158 C C . ILE A 1 147 ? -11.732 3.899 1.531 1.00 85.69 147 ILE A C 1
ATOM 1160 O O . ILE A 1 147 ? -10.982 3.026 1.950 1.00 85.69 147 ILE A O 1
ATOM 1164 N N . LEU A 1 148 ? -11.339 4.797 0.623 1.00 88.31 148 LEU A N 1
ATOM 1165 C CA . LEU A 1 148 ? -9.968 4.819 0.109 1.00 88.31 148 LEU A CA 1
ATOM 1166 C C . LEU A 1 148 ? -8.994 5.229 1.224 1.00 88.31 148 LEU A C 1
ATOM 1168 O O . LEU A 1 148 ? -8.974 6.392 1.631 1.00 88.31 148 LEU A O 1
ATOM 1172 N N . THR A 1 149 ? -8.218 4.287 1.748 1.00 85.50 149 THR A N 1
ATOM 1173 C CA . THR A 1 149 ? -7.270 4.508 2.853 1.00 85.50 149 THR A CA 1
ATOM 1174 C C . THR A 1 149 ? -5.839 4.672 2.375 1.00 85.50 149 THR A C 1
ATOM 1176 O O . THR A 1 149 ? -5.030 5.256 3.089 1.00 85.50 149 THR A O 1
ATOM 1179 N N . GLY A 1 150 ? -5.515 4.232 1.162 1.00 86.69 150 GLY A N 1
ATOM 1180 C CA . GLY A 1 150 ? -4.188 4.447 0.604 1.00 86.69 150 GLY A CA 1
ATOM 1181 C C . GLY A 1 150 ? -4.121 4.236 -0.898 1.00 86.69 150 GLY A C 1
ATOM 1182 O O . GLY A 1 150 ? -4.991 3.601 -1.492 1.00 86.69 150 GLY A O 1
ATOM 1183 N N . VAL A 1 151 ? -3.074 4.785 -1.503 1.00 93.25 151 VAL A N 1
ATOM 1184 C CA . VAL A 1 151 ? -2.705 4.533 -2.896 1.00 93.25 151 VAL A CA 1
ATOM 1185 C C . VAL A 1 151 ? -1.200 4.335 -2.987 1.00 93.25 151 VAL A C 1
ATOM 1187 O O . VAL A 1 151 ? -0.444 5.130 -2.437 1.00 93.25 151 VAL A O 1
ATOM 1190 N N . ILE A 1 152 ? -0.767 3.298 -3.696 1.00 93.25 152 ILE A N 1
ATOM 1191 C CA . ILE A 1 152 ? 0.640 3.020 -3.977 1.00 93.25 152 ILE A CA 1
ATOM 1192 C C . ILE A 1 152 ? 0.892 3.277 -5.456 1.00 93.25 152 ILE A C 1
ATOM 1194 O O . ILE A 1 152 ? 0.289 2.645 -6.322 1.00 93.25 152 ILE A O 1
ATOM 1198 N N . PHE A 1 153 ? 1.813 4.184 -5.746 1.00 95.06 153 PHE A N 1
ATOM 1199 C CA . PHE A 1 153 ? 2.340 4.393 -7.085 1.00 95.06 153 PHE A CA 1
ATOM 1200 C C . PHE A 1 153 ? 3.608 3.560 -7.223 1.00 95.06 153 PHE A C 1
ATOM 1202 O O . PHE A 1 153 ? 4.603 3.833 -6.5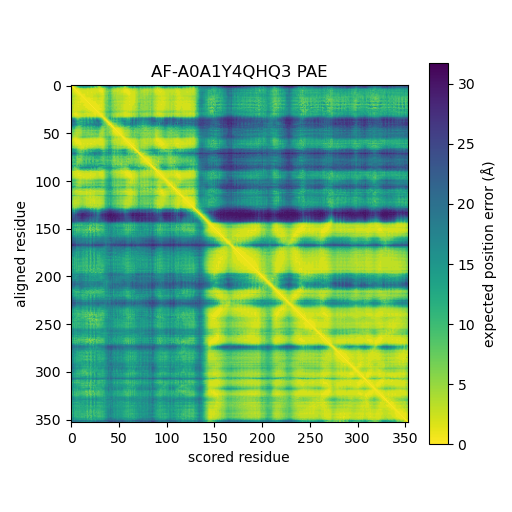48 1.00 95.06 153 PHE A O 1
ATOM 1209 N N . GLY A 1 154 ? 3.568 2.538 -8.071 1.00 94.31 154 GLY A N 1
ATOM 1210 C CA . GLY A 1 154 ? 4.755 1.792 -8.458 1.00 94.31 154 GLY A CA 1
ATOM 1211 C C . GLY A 1 154 ? 5.438 2.479 -9.628 1.00 94.31 154 GLY A C 1
ATOM 1212 O O . GLY A 1 154 ? 4.798 2.829 -10.620 1.00 94.31 154 GLY A O 1
ATOM 1213 N N . LEU A 1 155 ? 6.738 2.678 -9.493 1.00 93.44 155 LEU A N 1
ATOM 1214 C CA . LEU A 1 155 ? 7.616 3.163 -10.538 1.00 93.44 155 LEU A CA 1
ATOM 1215 C C . LEU A 1 155 ? 8.666 2.092 -10.780 1.00 93.44 155 LEU A C 1
ATOM 1217 O O . LEU A 1 155 ? 9.199 1.518 -9.829 1.00 93.44 155 LEU A O 1
ATOM 1221 N N . SER A 1 156 ? 9.014 1.856 -12.034 1.00 90.94 156 SER A N 1
ATOM 1222 C CA . SER A 1 156 ? 10.155 1.012 -12.345 1.00 90.94 156 SER A CA 1
ATOM 1223 C C . SER A 1 156 ? 10.905 1.535 -13.554 1.00 90.94 156 SER A C 1
ATOM 1225 O O . SER A 1 156 ? 10.341 2.221 -14.406 1.00 90.94 156 SER A O 1
ATOM 1227 N N . LYS A 1 157 ? 12.208 1.277 -13.576 1.00 90.56 157 LYS A N 1
ATOM 1228 C CA . LYS A 1 157 ? 13.058 1.547 -14.726 1.00 90.56 157 LYS A CA 1
ATOM 1229 C C . LYS A 1 157 ? 14.227 0.567 -14.731 1.00 90.56 157 LYS A C 1
ATOM 1231 O O . LYS A 1 157 ? 14.860 0.336 -13.701 1.00 90.56 157 LYS A O 1
ATOM 1236 N N . GLU A 1 158 ? 14.510 0.018 -15.900 1.00 91.50 158 GLU A N 1
ATOM 1237 C CA . GLU A 1 158 ? 15.680 -0.823 -16.139 1.00 91.50 158 GLU A CA 1
ATOM 1238 C C . GLU A 1 158 ? 16.944 0.030 -16.275 1.00 91.50 158 GLU A C 1
ATOM 1240 O O . GLU A 1 158 ? 16.900 1.173 -16.749 1.00 91.50 158 GLU A O 1
ATOM 1245 N N . THR A 1 159 ? 18.080 -0.508 -15.838 1.00 90.31 159 THR A N 1
ATOM 1246 C CA . THR A 1 159 ? 19.378 0.104 -16.092 1.00 90.31 159 THR A CA 1
ATOM 1247 C C . THR A 1 159 ? 19.627 0.157 -17.589 1.00 90.31 159 THR A C 1
ATOM 1249 O O . THR A 1 159 ? 19.431 -0.823 -18.301 1.00 90.31 159 THR A O 1
ATOM 1252 N N . ASP A 1 160 ? 20.143 1.289 -18.064 1.00 86.44 160 ASP A N 1
ATOM 1253 C CA . ASP A 1 160 ? 20.474 1.453 -19.485 1.00 86.44 160 ASP A CA 1
ATOM 1254 C C . ASP A 1 160 ? 21.711 0.602 -19.880 1.00 86.44 160 ASP A C 1
ATOM 1256 O O . ASP A 1 160 ? 22.108 0.557 -21.041 1.00 86.44 160 ASP A O 1
ATOM 1260 N N . ILE A 1 161 ? 22.334 -0.062 -18.897 1.00 86.56 161 ILE A N 1
ATOM 1261 C CA . ILE A 1 161 ? 23.516 -0.913 -19.027 1.00 86.56 161 ILE A CA 1
ATOM 1262 C C . ILE A 1 161 ? 23.130 -2.369 -18.756 1.00 86.56 161 ILE A C 1
ATOM 1264 O O . ILE A 1 161 ? 22.419 -2.669 -17.795 1.00 86.56 161 ILE A O 1
ATOM 1268 N N . SER A 1 162 ? 23.650 -3.269 -19.590 1.00 85.25 162 SER A N 1
ATOM 1269 C CA . SER A 1 162 ? 23.652 -4.719 -19.377 1.00 85.25 162 SER A CA 1
ATOM 1270 C C . SER A 1 162 ? 25.097 -5.215 -19.309 1.00 85.25 162 SER A C 1
ATOM 1272 O O . SER A 1 162 ? 25.956 -4.707 -20.028 1.00 85.25 162 SER A O 1
ATOM 1274 N N . ILE A 1 163 ? 25.366 -6.210 -18.465 1.00 85.31 163 ILE A N 1
ATOM 1275 C CA . ILE A 1 163 ? 26.670 -6.877 -18.370 1.00 85.31 163 ILE A CA 1
ATOM 1276 C C . ILE A 1 163 ? 26.512 -8.311 -18.845 1.00 85.31 163 ILE A C 1
ATOM 1278 O O . ILE A 1 163 ? 25.669 -9.046 -18.337 1.00 85.31 163 ILE A O 1
ATOM 1282 N N . GLY A 1 164 ? 27.353 -8.733 -19.778 1.00 82.38 164 GLY A N 1
ATOM 1283 C CA . GLY A 1 164 ? 27.334 -10.085 -20.309 1.00 82.38 164 GLY A CA 1
ATOM 1284 C C . GLY A 1 164 ? 28.527 -10.355 -21.218 1.00 82.38 164 GLY A C 1
ATOM 1285 O O . GLY A 1 164 ? 29.252 -9.425 -21.566 1.00 82.38 164 GLY A O 1
ATOM 1286 N N . PRO A 1 165 ? 28.722 -11.617 -21.630 1.00 77.25 165 PRO A N 1
ATOM 1287 C CA . PRO A 1 165 ? 29.838 -12.026 -22.486 1.00 77.25 165 PRO A CA 1
ATOM 1288 C C . PRO A 1 165 ? 29.836 -11.352 -23.867 1.00 77.25 165 PRO A C 1
ATOM 1290 O O . PRO A 1 165 ? 30.867 -11.336 -24.527 1.00 77.25 165 PRO A O 1
ATOM 1293 N N . PHE A 1 166 ? 28.694 -10.798 -24.287 1.00 79.06 166 PHE A N 1
ATOM 1294 C CA . PHE A 1 166 ? 28.510 -10.089 -25.557 1.00 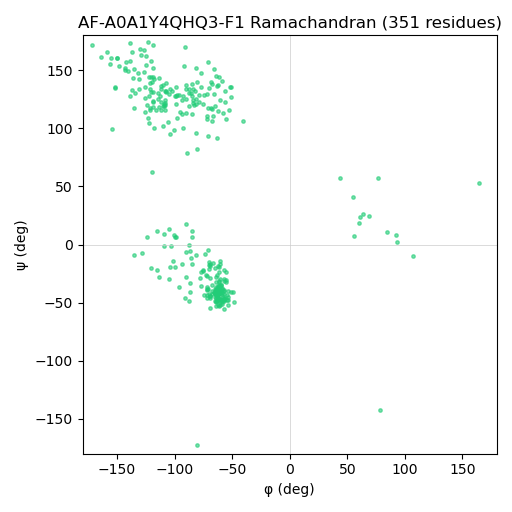79.06 166 PHE A CA 1
ATOM 1295 C C . PHE A 1 166 ? 28.183 -8.597 -25.366 1.00 79.06 166 PHE A C 1
ATOM 1297 O O . PHE A 1 166 ? 27.752 -7.931 -26.305 1.00 79.06 166 PHE A O 1
ATOM 1304 N N . CYS A 1 167 ? 28.335 -8.075 -24.144 1.00 74.25 167 CYS A N 1
ATOM 1305 C CA . CYS A 1 167 ? 28.191 -6.653 -23.850 1.00 74.25 167 CYS A CA 1
ATOM 1306 C C . CYS A 1 167 ? 29.588 -6.035 -23.758 1.00 74.25 167 CYS A C 1
ATOM 1308 O O . CYS A 1 167 ? 30.242 -6.131 -22.720 1.00 74.25 167 CYS A O 1
ATOM 1310 N N . ASP A 1 168 ? 30.046 -5.403 -24.835 1.00 67.69 168 ASP A N 1
ATOM 1311 C CA . ASP A 1 168 ? 31.349 -4.744 -24.844 1.00 67.69 168 ASP A CA 1
ATOM 1312 C C . ASP A 1 168 ? 31.303 -3.403 -24.094 1.00 67.69 168 ASP A C 1
ATOM 1314 O O . ASP A 1 168 ? 30.400 -2.587 -24.288 1.00 67.69 168 ASP A O 1
ATOM 1318 N N . GLY A 1 169 ? 32.317 -3.154 -23.261 1.00 72.62 169 GLY A N 1
ATOM 1319 C CA . GLY A 1 169 ? 32.644 -1.810 -22.771 1.00 72.62 169 GLY A CA 1
ATOM 1320 C C . GLY A 1 169 ? 32.037 -1.368 -21.437 1.00 72.62 169 GLY A C 1
ATOM 1321 O O . GLY A 1 169 ? 32.320 -0.245 -21.026 1.00 72.62 169 GLY A O 1
ATOM 1322 N N . PHE A 1 170 ? 31.270 -2.210 -20.734 1.00 80.31 170 PHE A N 1
ATOM 1323 C CA . PHE A 1 170 ? 30.728 -1.872 -19.411 1.00 80.31 170 PHE A CA 1
ATOM 1324 C C . PHE A 1 170 ? 31.210 -2.820 -18.315 1.00 80.31 170 PHE A C 1
ATOM 1326 O O . PHE A 1 170 ? 31.149 -4.045 -18.430 1.00 80.31 170 PHE A O 1
ATOM 1333 N N . THR A 1 171 ? 31.673 -2.236 -17.218 1.00 84.62 171 THR A N 1
ATOM 1334 C CA . THR A 1 171 ? 32.114 -2.945 -16.018 1.00 84.62 171 THR A CA 1
ATOM 1335 C C . THR A 1 171 ? 30.967 -3.133 -15.022 1.00 84.62 171 THR A C 1
ATOM 1337 O O . THR A 1 171 ? 29.895 -2.535 -15.138 1.00 84.62 171 THR A O 1
ATOM 1340 N N . LYS A 1 172 ? 31.206 -3.945 -13.983 1.00 85.06 172 LYS A N 1
ATOM 1341 C CA . LYS A 1 172 ? 30.297 -4.032 -12.826 1.00 85.06 172 LYS A CA 1
ATOM 1342 C C . LYS A 1 172 ? 30.085 -2.674 -12.166 1.00 85.06 172 LYS A C 1
ATOM 1344 O O . LYS A 1 172 ? 28.954 -2.363 -11.803 1.00 85.06 172 LYS A O 1
ATOM 1349 N N . ASP A 1 173 ? 31.132 -1.864 -12.073 1.00 86.50 173 ASP A N 1
ATOM 1350 C CA . ASP A 1 173 ? 31.053 -0.536 -11.467 1.00 86.50 173 ASP A CA 1
ATOM 1351 C C . ASP A 1 173 ? 30.200 0.416 -12.315 1.00 86.50 173 ASP A C 1
ATOM 1353 O O . ASP A 1 173 ? 29.430 1.204 -11.769 1.00 86.50 173 ASP A O 1
ATOM 1357 N N . ASP A 1 174 ? 30.237 0.295 -13.645 1.00 88.25 174 ASP A N 1
ATOM 1358 C CA . ASP A 1 174 ? 29.368 1.076 -14.534 1.00 88.25 174 ASP A CA 1
ATOM 1359 C C . ASP A 1 174 ? 27.887 0.750 -14.324 1.00 88.25 174 ASP A C 1
ATOM 1361 O O . ASP A 1 174 ? 27.061 1.665 -14.256 1.00 88.25 174 ASP A O 1
ATOM 1365 N N . LEU A 1 175 ? 27.547 -0.533 -14.164 1.00 86.44 175 LEU A N 1
ATOM 1366 C CA . LEU A 1 175 ? 26.180 -0.956 -13.850 1.00 86.44 175 LEU A CA 1
ATOM 1367 C C . LEU A 1 175 ? 25.722 -0.408 -12.494 1.00 86.44 175 LEU A C 1
ATOM 1369 O O . LEU A 1 175 ? 24.619 0.129 -12.406 1.00 86.44 175 LEU A O 1
ATOM 1373 N N . VAL A 1 176 ? 26.573 -0.470 -11.464 1.00 88.88 176 VAL A N 1
ATOM 1374 C CA . VAL A 1 176 ? 26.278 0.111 -10.141 1.00 88.88 176 VAL A CA 1
ATOM 1375 C C . VAL A 1 176 ? 26.048 1.621 -10.249 1.00 88.88 176 VAL A C 1
ATOM 1377 O O . VAL A 1 176 ? 25.032 2.124 -9.766 1.00 88.88 176 VAL A O 1
ATOM 1380 N N . ASN A 1 177 ? 26.927 2.337 -10.950 1.00 89.56 177 ASN A N 1
ATOM 1381 C CA . ASN A 1 177 ? 26.808 3.778 -11.172 1.00 89.56 177 ASN A CA 1
ATOM 1382 C C . ASN A 1 177 ? 25.537 4.141 -11.962 1.00 89.56 177 ASN A C 1
ATOM 1384 O O . ASN A 1 177 ? 24.903 5.168 -11.698 1.00 89.56 177 ASN A O 1
ATOM 1388 N N . ASN A 1 178 ? 25.142 3.329 -12.948 1.00 92.19 178 ASN A N 1
ATOM 1389 C CA . ASN A 1 178 ? 23.893 3.532 -13.684 1.00 92.19 178 ASN A CA 1
ATOM 1390 C C . ASN A 1 178 ? 22.671 3.252 -12.802 1.00 92.19 178 ASN A C 1
ATOM 1392 O O . ASN A 1 178 ? 21.765 4.086 -12.763 1.00 92.19 178 ASN A O 1
ATOM 1396 N N . ARG A 1 179 ? 22.679 2.165 -12.021 1.00 92.44 179 ARG A N 1
ATOM 1397 C CA . ARG A 1 179 ? 21.637 1.872 -11.028 1.00 92.44 179 ARG A CA 1
ATOM 1398 C C . ARG A 1 179 ? 21.435 3.046 -10.076 1.00 92.44 179 ARG A C 1
ATOM 1400 O O . ARG A 1 179 ? 20.297 3.459 -9.886 1.00 92.44 179 ARG A O 1
ATOM 1407 N N . GLU A 1 180 ? 22.498 3.616 -9.513 1.00 91.56 180 GLU A N 1
ATOM 1408 C CA . GLU A 1 180 ? 22.383 4.757 -8.591 1.00 91.56 180 GLU A CA 1
ATOM 1409 C C . GLU A 1 180 ? 21.755 5.989 -9.262 1.00 91.56 180 GLU A C 1
ATOM 1411 O O . GLU A 1 180 ? 20.921 6.683 -8.668 1.00 91.56 180 GLU A O 1
ATOM 1416 N N . LYS A 1 181 ? 22.084 6.245 -10.537 1.00 92.75 181 LYS A N 1
ATOM 1417 C CA . LYS A 1 181 ? 21.430 7.301 -11.331 1.00 92.75 181 LYS A CA 1
ATOM 1418 C C . LYS A 1 181 ? 19.936 7.022 -11.509 1.00 92.75 181 LYS A C 1
ATOM 1420 O O . LYS A 1 181 ? 19.130 7.945 -11.357 1.00 92.75 181 LYS A O 1
ATOM 1425 N N . VAL A 1 182 ? 19.561 5.775 -11.798 1.00 91.88 182 VAL A N 1
ATOM 1426 C CA . VAL A 1 182 ? 18.156 5.357 -11.920 1.00 91.88 182 VAL A CA 1
ATOM 1427 C C . VAL A 1 182 ? 17.431 5.476 -10.576 1.00 91.88 182 VAL A C 1
ATOM 1429 O O . VAL A 1 182 ? 16.357 6.073 -10.526 1.00 91.88 182 VAL A O 1
ATOM 1432 N N . GLN A 1 183 ? 18.029 5.021 -9.472 1.00 91.44 183 GLN A N 1
ATOM 1433 C CA . GLN A 1 183 ? 17.481 5.166 -8.118 1.00 91.44 183 GLN A CA 1
ATOM 1434 C C . GLN A 1 183 ? 17.230 6.636 -7.772 1.00 91.44 183 GLN A C 1
ATOM 1436 O O . GLN A 1 183 ? 16.133 6.998 -7.346 1.00 91.44 183 GLN A O 1
ATOM 1441 N N . ARG A 1 184 ? 18.200 7.522 -8.031 1.00 90.38 184 ARG A N 1
ATOM 1442 C CA . ARG A 1 184 ? 18.041 8.966 -7.796 1.00 90.38 184 ARG A CA 1
ATOM 1443 C C . ARG A 1 184 ? 16.912 9.565 -8.636 1.00 90.38 184 ARG A C 1
ATOM 1445 O O . ARG A 1 184 ? 16.178 10.430 -8.150 1.00 90.38 184 ARG A O 1
ATOM 1452 N N . LEU A 1 185 ? 16.760 9.120 -9.885 1.00 91.31 185 LEU A N 1
ATOM 1453 C CA . LEU A 1 185 ? 15.663 9.535 -10.756 1.00 91.31 185 LEU A CA 1
ATOM 1454 C C . LEU A 1 185 ? 14.308 9.088 -10.193 1.00 91.31 185 LEU A C 1
ATOM 1456 O O . LEU A 1 185 ? 13.425 9.933 -10.035 1.00 91.31 185 LEU A O 1
ATOM 1460 N N . LEU A 1 186 ? 14.147 7.801 -9.871 1.00 90.88 186 LEU A N 1
ATOM 1461 C CA . LEU A 1 186 ? 12.894 7.259 -9.338 1.00 90.88 186 LEU A CA 1
ATOM 1462 C C . LEU A 1 186 ? 12.535 7.896 -7.994 1.00 90.88 186 LEU A C 1
ATOM 1464 O O . LEU A 1 186 ? 11.395 8.324 -7.822 1.00 90.88 186 LEU A O 1
ATOM 1468 N N . ARG A 1 187 ? 13.511 8.096 -7.101 1.00 88.94 187 ARG A N 1
ATOM 1469 C CA . ARG A 1 187 ? 13.322 8.822 -5.836 1.00 88.94 187 ARG A CA 1
ATOM 1470 C C . ARG A 1 187 ? 12.802 10.238 -6.069 1.00 88.94 187 ARG A C 1
ATOM 1472 O O . ARG A 1 187 ? 11.816 10.646 -5.466 1.00 88.94 187 ARG A O 1
ATOM 1479 N N . LYS A 1 188 ? 13.391 10.988 -7.009 1.00 89.00 188 LYS A N 1
ATOM 1480 C CA . LYS A 1 188 ? 12.904 12.335 -7.364 1.00 89.00 188 LYS A CA 1
ATOM 1481 C C . LYS A 1 188 ? 11.449 12.311 -7.854 1.00 89.00 188 LYS A C 1
ATOM 1483 O O . LYS A 1 188 ? 10.688 13.227 -7.541 1.00 89.00 188 LYS A O 1
ATOM 1488 N N . ARG A 1 189 ? 11.054 11.292 -8.624 1.00 91.19 189 ARG A N 1
ATOM 1489 C CA . ARG A 1 189 ? 9.679 11.139 -9.136 1.00 91.19 189 ARG A CA 1
ATOM 1490 C C . ARG A 1 189 ? 8.697 10.753 -8.036 1.00 91.19 189 ARG A C 1
ATOM 1492 O O . ARG A 1 189 ? 7.655 11.395 -7.931 1.00 91.19 189 ARG A O 1
ATOM 1499 N N . ALA A 1 190 ? 9.057 9.787 -7.197 1.00 89.25 190 ALA A N 1
ATOM 1500 C CA . ALA A 1 190 ? 8.283 9.386 -6.030 1.00 89.25 190 ALA A CA 1
ATOM 1501 C C . ALA A 1 190 ? 8.039 10.569 -5.085 1.00 89.25 190 ALA A C 1
ATOM 1503 O O . ALA A 1 190 ? 6.898 10.853 -4.730 1.00 89.25 190 ALA A O 1
ATOM 1504 N N . ASN A 1 191 ? 9.075 11.351 -4.784 1.00 85.88 191 ASN A N 1
ATOM 1505 C CA . ASN A 1 191 ? 8.934 12.559 -3.971 1.00 85.88 191 ASN A CA 1
ATOM 1506 C C . ASN A 1 191 ? 7.988 13.564 -4.644 1.00 85.88 191 ASN A C 1
ATOM 1508 O O . ASN A 1 191 ? 7.108 14.122 -3.997 1.00 85.88 191 ASN A O 1
ATOM 1512 N N . GLY A 1 192 ? 8.105 13.740 -5.965 1.00 87.88 192 GLY A N 1
ATOM 1513 C CA . GLY A 1 192 ? 7.194 14.576 -6.747 1.00 87.88 192 GLY A CA 1
ATOM 1514 C C . GLY A 1 192 ? 5.730 14.120 -6.708 1.00 87.88 192 GLY A C 1
ATOM 1515 O O . GLY A 1 192 ? 4.845 14.970 -6.803 1.00 87.88 192 GLY A O 1
ATOM 1516 N N . ILE A 1 193 ? 5.459 12.819 -6.543 1.00 90.12 193 ILE A N 1
ATOM 1517 C CA . ILE A 1 193 ? 4.114 12.273 -6.287 1.00 90.12 193 ILE A CA 1
ATOM 1518 C C . ILE A 1 193 ? 3.654 12.677 -4.887 1.00 90.12 193 ILE A C 1
ATOM 1520 O O . ILE A 1 193 ? 2.605 13.312 -4.751 1.00 90.12 193 ILE A O 1
ATOM 1524 N N . LEU A 1 194 ? 4.461 12.370 -3.870 1.00 86.12 194 LEU A N 1
ATOM 1525 C CA . LEU A 1 194 ? 4.140 12.603 -2.459 1.00 86.12 194 LEU A CA 1
ATOM 1526 C C . LEU A 1 194 ? 3.885 14.090 -2.163 1.00 86.12 194 LEU A C 1
ATOM 1528 O O . LEU A 1 194 ? 2.960 14.412 -1.422 1.00 86.12 194 LEU A O 1
ATOM 1532 N N . MET A 1 195 ? 4.590 15.006 -2.838 1.00 85.38 195 MET A N 1
ATOM 1533 C CA . MET A 1 195 ? 4.395 16.464 -2.725 1.00 85.38 195 MET A CA 1
ATOM 1534 C C . MET A 1 195 ? 2.994 16.957 -3.118 1.00 85.38 195 MET A C 1
ATOM 1536 O O . MET A 1 195 ? 2.629 18.082 -2.786 1.00 85.38 195 MET A O 1
ATOM 1540 N N . ASN A 1 196 ? 2.188 16.162 -3.829 1.00 86.56 196 ASN A N 1
ATOM 1541 C CA . ASN A 1 196 ? 0.798 16.546 -4.112 1.00 86.56 196 ASN A CA 1
ATOM 1542 C C . ASN A 1 196 ? -0.111 16.326 -2.887 1.00 86.56 196 ASN A C 1
ATOM 1544 O O . ASN A 1 196 ? -1.152 16.979 -2.766 1.00 86.56 196 ASN A O 1
ATOM 1548 N N . PHE A 1 197 ? 0.277 15.431 -1.976 1.00 82.88 197 PHE A N 1
ATOM 1549 C CA . PHE A 1 197 ? -0.549 14.973 -0.856 1.00 82.88 197 PHE A CA 1
ATOM 1550 C C . PHE A 1 197 ? -0.010 15.402 0.508 1.00 82.88 197 PHE A C 1
ATOM 1552 O O . PHE A 1 197 ? -0.797 15.608 1.428 1.00 82.88 197 PHE A O 1
ATOM 1559 N N . VAL A 1 198 ? 1.302 15.593 0.616 1.00 70.44 198 VAL A N 1
ATOM 1560 C CA . VAL A 1 198 ? 1.989 15.961 1.853 1.00 70.44 198 VAL A CA 1
ATOM 1561 C C . VAL A 1 198 ? 2.379 17.449 1.798 1.00 70.44 198 VAL A C 1
ATOM 1563 O O . VAL A 1 198 ? 2.945 17.886 0.792 1.00 70.44 198 VAL A O 1
ATOM 1566 N N . PRO A 1 199 ? 2.059 18.267 2.821 1.00 68.81 199 PRO A N 1
ATOM 1567 C CA . PRO A 1 199 ? 2.509 19.657 2.899 1.00 68.81 199 PRO A CA 1
ATOM 1568 C C . PRO A 1 199 ? 4.036 19.758 2.957 1.00 68.81 199 PRO A C 1
ATOM 1570 O O . PRO A 1 199 ? 4.676 18.962 3.629 1.00 68.81 199 PRO A O 1
ATOM 1573 N N . LEU A 1 200 ? 4.618 20.789 2.334 1.00 64.81 200 LEU A N 1
ATOM 1574 C CA . LEU A 1 200 ? 6.069 21.047 2.359 1.00 64.81 200 LEU A CA 1
ATOM 1575 C C . LEU A 1 200 ? 6.657 21.159 3.776 1.00 64.81 200 LEU A C 1
ATOM 1577 O O . LEU A 1 200 ? 7.814 20.809 3.967 1.00 64.81 200 LEU A O 1
ATOM 1581 N N . SER A 1 201 ? 5.877 21.625 4.757 1.00 61.94 201 SER A N 1
ATOM 1582 C CA . SER A 1 201 ? 6.294 21.688 6.167 1.00 61.94 201 SER A CA 1
ATOM 1583 C C . SER A 1 201 ? 6.620 20.320 6.762 1.00 61.94 201 SER A C 1
ATOM 1585 O O . SER A 1 201 ? 7.365 20.240 7.730 1.00 61.94 201 SER A O 1
ATOM 1587 N N . ASP A 1 202 ? 6.059 19.263 6.178 1.00 64.38 202 ASP A N 1
ATOM 1588 C CA . ASP A 1 202 ? 6.177 17.890 6.652 1.00 64.38 202 ASP A CA 1
ATOM 1589 C C . ASP A 1 202 ? 7.223 17.101 5.837 1.00 64.38 202 ASP A C 1
ATOM 1591 O O . ASP A 1 202 ? 7.317 15.880 5.969 1.00 64.38 202 ASP A O 1
ATOM 1595 N N . PHE A 1 203 ? 7.986 17.781 4.966 1.00 63.84 203 PHE A N 1
ATOM 1596 C CA . PHE A 1 203 ? 9.108 17.201 4.227 1.00 63.84 203 PHE A CA 1
ATOM 1597 C C . PHE A 1 203 ? 10.400 17.364 5.020 1.00 63.84 203 PHE A C 1
ATOM 1599 O O . PHE A 1 203 ? 10.945 18.464 5.114 1.00 63.84 203 PHE A O 1
ATOM 1606 N N . ASP A 1 204 ? 10.958 16.250 5.480 1.00 62.25 204 ASP A N 1
ATOM 1607 C CA . ASP A 1 204 ? 12.356 16.220 5.893 1.00 62.25 204 ASP A CA 1
ATOM 1608 C C . ASP A 1 204 ? 13.258 16.055 4.660 1.00 62.25 204 ASP A C 1
ATOM 1610 O O . ASP A 1 204 ? 13.463 14.953 4.152 1.00 62.25 204 ASP A O 1
ATOM 1614 N N . LEU A 1 205 ? 13.767 17.178 4.146 1.00 63.81 205 LEU A N 1
ATOM 1615 C CA . LEU A 1 205 ? 14.680 17.213 2.997 1.00 63.81 205 LEU A CA 1
ATOM 1616 C C . LEU A 1 205 ? 16.142 16.921 3.369 1.00 63.81 205 LEU A C 1
ATOM 1618 O O . LEU A 1 205 ? 16.974 16.811 2.467 1.00 63.81 205 LEU A O 1
ATOM 1622 N N . GLN A 1 206 ? 16.464 16.857 4.662 1.00 60.12 206 GLN A N 1
ATOM 1623 C CA . GLN A 1 206 ? 17.827 16.632 5.145 1.00 60.12 206 GLN A CA 1
ATOM 1624 C C . GLN A 1 206 ? 18.115 15.138 5.321 1.00 60.12 206 GLN A C 1
ATOM 1626 O O . GLN A 1 206 ? 19.257 14.712 5.146 1.00 60.12 206 GLN A O 1
ATOM 1631 N N . SER A 1 207 ? 17.083 14.335 5.584 1.00 53.94 207 SER A N 1
ATOM 1632 C CA . SER A 1 207 ? 17.209 12.882 5.682 1.00 53.94 207 SER A CA 1
ATOM 1633 C C . SER A 1 207 ? 17.552 12.206 4.340 1.00 53.94 207 SER A C 1
ATOM 1635 O O . SER A 1 207 ? 16.941 12.509 3.309 1.00 53.94 207 SER A O 1
ATOM 1637 N N . PRO A 1 208 ? 18.466 11.210 4.327 1.00 45.91 208 PRO A N 1
ATOM 1638 C CA . PRO A 1 208 ? 18.827 10.456 3.118 1.00 45.91 208 PRO A CA 1
ATOM 1639 C C . PRO A 1 208 ? 17.652 9.641 2.547 1.00 45.91 208 PRO A C 1
ATOM 1641 O O . PRO A 1 208 ? 17.570 9.423 1.332 1.00 45.91 208 PRO A O 1
ATOM 1644 N N . MET A 1 209 ? 16.725 9.236 3.422 1.00 50.44 209 MET A N 1
ATOM 1645 C CA . MET A 1 209 ? 15.389 8.751 3.085 1.00 50.44 209 MET A CA 1
ATOM 1646 C C . MET A 1 209 ? 14.362 9.702 3.712 1.00 50.44 209 MET A C 1
ATOM 1648 O O . MET A 1 209 ? 14.128 9.622 4.918 1.00 50.44 209 MET A O 1
ATOM 1652 N N . PRO A 1 210 ? 13.784 10.629 2.937 1.00 47.28 210 PRO A N 1
ATOM 1653 C CA . PRO A 1 210 ? 12.845 11.612 3.465 1.00 47.28 210 PRO A CA 1
ATOM 1654 C C . PRO A 1 210 ? 11.619 10.916 4.076 1.00 47.28 210 PRO A C 1
ATOM 1656 O O . PRO A 1 210 ? 10.956 10.111 3.419 1.00 47.28 210 PRO A O 1
ATOM 1659 N N . LYS A 1 211 ? 11.336 11.205 5.351 1.00 50.28 211 LYS A N 1
ATOM 1660 C CA . LYS A 1 211 ? 10.141 10.727 6.061 1.00 50.28 211 LYS A CA 1
ATOM 1661 C C . LYS A 1 211 ? 9.004 11.710 5.808 1.00 50.28 211 LYS A C 1
ATOM 1663 O O . LYS A 1 211 ? 9.203 12.919 5.912 1.00 50.28 211 LYS A O 1
ATOM 1668 N N . TYR A 1 212 ? 7.820 11.195 5.486 1.00 61.09 212 TYR A N 1
ATOM 1669 C CA . TYR A 1 212 ? 6.663 12.023 5.166 1.00 61.09 212 TYR A CA 1
ATOM 1670 C C . TYR A 1 212 ? 5.514 11.738 6.104 1.00 61.09 212 TYR A C 1
ATOM 1672 O O . TYR A 1 212 ? 5.106 10.595 6.316 1.00 61.09 212 TYR A O 1
ATOM 1680 N N . LYS A 1 213 ? 4.904 12.804 6.596 1.00 60.09 213 LYS A N 1
ATOM 1681 C CA . LYS A 1 213 ? 3.604 12.690 7.233 1.00 60.09 213 LYS A CA 1
ATOM 1682 C C . LYS A 1 213 ? 2.583 12.247 6.181 1.00 60.09 213 LYS A C 1
ATOM 1684 O O . LYS A 1 213 ? 2.382 12.946 5.195 1.00 60.09 213 LYS A O 1
ATOM 1689 N N . ASN A 1 214 ? 1.953 11.087 6.369 1.00 66.56 214 ASN A N 1
ATOM 1690 C CA . ASN A 1 214 ? 1.011 10.467 5.418 1.00 66.56 214 ASN A CA 1
ATOM 1691 C C . ASN A 1 214 ? 1.613 9.947 4.096 1.00 66.56 214 ASN A C 1
ATOM 1693 O O . ASN A 1 214 ? 0.884 9.791 3.112 1.00 66.56 214 ASN A O 1
ATOM 1697 N N . GLY A 1 215 ? 2.906 9.619 4.056 1.00 72.62 215 GLY A N 1
ATOM 1698 C CA . GLY A 1 215 ? 3.479 8.950 2.891 1.00 72.62 215 GLY A CA 1
ATOM 1699 C C . GLY A 1 215 ? 4.742 8.153 3.189 1.00 72.62 215 GLY A C 1
ATOM 1700 O O . GLY A 1 215 ? 5.449 8.428 4.153 1.00 72.62 215 GLY A O 1
ATOM 1701 N N . VAL A 1 216 ? 5.024 7.155 2.356 1.00 76.88 216 VAL A N 1
ATOM 1702 C CA . VAL A 1 216 ? 6.220 6.310 2.465 1.00 76.88 216 VAL A CA 1
ATOM 1703 C C . VAL A 1 216 ? 6.830 6.103 1.089 1.00 76.88 216 VAL A C 1
ATOM 1705 O O . VAL A 1 216 ? 6.119 5.984 0.091 1.00 76.88 216 VAL A O 1
ATOM 1708 N N . TYR A 1 217 ? 8.156 6.061 1.055 1.00 82.44 217 TYR A N 1
ATOM 1709 C CA . TYR A 1 217 ? 8.936 5.668 -0.103 1.00 82.44 217 TYR A CA 1
ATOM 1710 C C . TYR A 1 217 ? 9.687 4.374 0.216 1.00 82.44 217 TYR A C 1
ATOM 1712 O O . TYR A 1 217 ? 10.438 4.332 1.188 1.00 82.44 217 TYR A O 1
ATOM 1720 N N . ASP A 1 218 ? 9.501 3.352 -0.615 1.00 81.00 218 ASP A N 1
ATOM 1721 C CA . ASP A 1 218 ? 10.240 2.090 -0.552 1.00 81.00 218 ASP A CA 1
ATOM 1722 C C . ASP A 1 218 ? 10.955 1.859 -1.897 1.00 81.00 218 ASP A C 1
ATOM 1724 O O . ASP A 1 218 ? 10.417 2.187 -2.957 1.00 81.00 218 ASP A O 1
ATOM 1728 N N . GLU A 1 219 ? 12.160 1.286 -1.878 1.00 85.31 219 GLU A N 1
ATOM 1729 C CA . GLU A 1 219 ? 12.935 0.976 -3.087 1.00 85.31 219 GLU A CA 1
ATOM 1730 C C . GLU A 1 219 ? 13.474 -0.455 -3.067 1.00 85.31 219 GLU A C 1
ATOM 1732 O O . GLU A 1 219 ? 13.779 -1.011 -2.014 1.00 85.31 219 GLU A O 1
ATOM 1737 N N . SER A 1 220 ? 13.578 -1.061 -4.247 1.00 87.38 220 SER A N 1
ATOM 1738 C CA . SER A 1 220 ? 14.112 -2.411 -4.435 1.00 87.38 220 SER A CA 1
ATOM 1739 C C . SER A 1 220 ? 14.769 -2.541 -5.807 1.00 87.38 220 SER A C 1
ATOM 1741 O O . SER A 1 220 ? 14.546 -1.724 -6.703 1.00 87.38 220 SER A O 1
ATOM 1743 N N . VAL A 1 221 ? 15.627 -3.546 -5.960 1.00 88.88 221 VAL A N 1
ATOM 1744 C CA . VAL A 1 221 ? 16.369 -3.807 -7.195 1.00 88.88 221 VAL A CA 1
ATOM 1745 C C . VAL A 1 221 ? 16.279 -5.291 -7.496 1.00 88.88 221 VAL A C 1
ATOM 1747 O O . VAL A 1 221 ? 16.562 -6.118 -6.631 1.00 88.88 221 VAL A O 1
ATOM 1750 N N . GLU A 1 222 ? 15.912 -5.613 -8.726 1.00 89.75 222 GLU A N 1
ATOM 1751 C CA . GLU A 1 222 ? 15.809 -6.976 -9.227 1.00 89.75 222 GLU A CA 1
ATOM 1752 C C . GLU A 1 222 ? 16.789 -7.179 -10.383 1.00 89.75 222 GLU A C 1
ATOM 1754 O O . GLU A 1 222 ? 17.001 -6.279 -11.194 1.00 89.75 222 GLU A O 1
ATOM 1759 N N . LYS A 1 223 ? 17.409 -8.357 -10.467 1.00 88.19 223 LYS A N 1
ATOM 1760 C CA . LYS A 1 223 ? 18.253 -8.723 -11.609 1.00 88.19 223 LYS A CA 1
ATOM 1761 C C . LYS A 1 223 ? 17.393 -9.402 -12.660 1.00 88.19 223 LYS A C 1
ATOM 1763 O O . LYS A 1 223 ? 16.754 -10.405 -12.360 1.00 88.19 223 LYS A O 1
ATOM 1768 N N . ILE A 1 224 ? 17.432 -8.888 -13.878 1.00 88.69 224 ILE A N 1
ATOM 1769 C CA . ILE A 1 224 ? 16.655 -9.388 -15.012 1.00 88.69 224 ILE A CA 1
ATOM 1770 C C . ILE A 1 224 ? 17.579 -9.684 -16.200 1.00 88.69 224 ILE A C 1
ATOM 1772 O O . ILE A 1 224 ? 18.764 -9.334 -16.201 1.00 88.69 224 ILE A O 1
ATOM 1776 N N . SER A 1 225 ? 17.054 -10.384 -17.203 1.00 85.44 225 SER A N 1
ATOM 1777 C CA . SER A 1 225 ? 17.788 -10.665 -18.437 1.00 85.44 225 SER A CA 1
ATOM 1778 C C . SER A 1 225 ? 18.057 -9.376 -19.212 1.00 85.44 225 SER A C 1
ATOM 1780 O O . SER A 1 225 ? 17.142 -8.593 -19.448 1.00 85.44 225 SER A O 1
ATOM 1782 N N . GLY A 1 226 ? 19.315 -9.171 -19.598 1.00 79.62 226 GLY A N 1
ATOM 1783 C CA . GLY A 1 226 ? 19.747 -8.011 -20.371 1.00 79.62 226 GLY A CA 1
ATOM 1784 C C . GLY A 1 226 ? 19.465 -8.130 -21.869 1.00 79.62 226 GLY A C 1
ATOM 1785 O O . GLY A 1 226 ? 18.830 -9.070 -22.347 1.00 79.62 226 GLY A O 1
ATOM 1786 N N . SER A 1 227 ? 19.982 -7.164 -22.628 1.00 76.62 227 SER A N 1
ATOM 1787 C CA . SER A 1 227 ? 19.722 -7.015 -24.067 1.00 76.62 227 SER A CA 1
ATOM 1788 C C . SER A 1 227 ? 20.343 -8.097 -24.961 1.00 76.62 227 SER A C 1
ATOM 1790 O O . SER A 1 227 ? 19.944 -8.239 -26.116 1.00 76.62 227 SER A O 1
ATOM 1792 N N . THR A 1 228 ? 21.317 -8.859 -24.458 1.00 80.50 228 THR A N 1
ATOM 1793 C CA . THR A 1 228 ? 21.989 -9.948 -25.190 1.00 80.50 228 THR A CA 1
ATOM 1794 C C . THR A 1 228 ? 21.913 -11.276 -24.437 1.00 80.50 228 THR A C 1
ATOM 1796 O O . THR A 1 228 ? 21.660 -11.317 -23.228 1.00 80.50 228 THR A O 1
ATOM 1799 N N . ALA A 1 229 ? 22.147 -12.388 -25.141 1.00 78.62 229 ALA A N 1
ATOM 1800 C CA . ALA A 1 229 ? 22.142 -13.717 -24.538 1.00 78.62 229 ALA A CA 1
ATOM 1801 C C . ALA A 1 229 ? 23.133 -13.80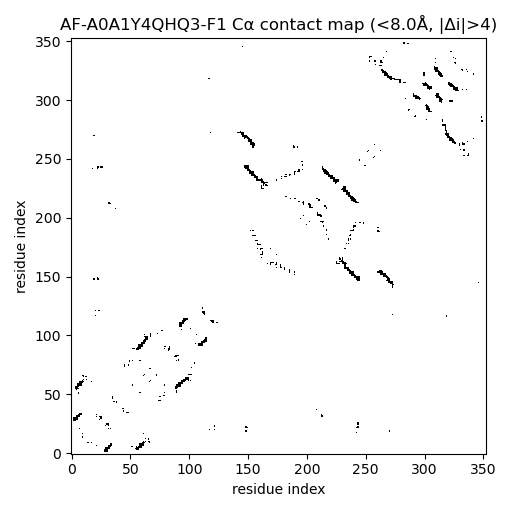0 -23.365 1.00 78.62 229 ALA A C 1
ATOM 1803 O O . ALA A 1 229 ? 24.289 -13.392 -23.479 1.00 78.62 229 ALA A O 1
ATOM 1804 N N . SER A 1 230 ? 22.673 -14.339 -22.234 1.00 80.50 230 SER A N 1
ATOM 1805 C CA . SER A 1 230 ? 23.462 -14.456 -20.997 1.00 80.50 230 SER A CA 1
ATOM 1806 C C . SER A 1 230 ? 23.954 -13.122 -20.418 1.00 80.50 230 SER A C 1
ATOM 1808 O O . SER A 1 230 ? 24.881 -13.116 -19.605 1.00 80.50 230 SER A O 1
ATOM 1810 N N . SER A 1 231 ? 23.350 -11.996 -20.813 1.00 84.69 231 SER A N 1
ATOM 1811 C CA . SER A 1 231 ? 23.566 -10.712 -20.149 1.00 84.69 231 SER A CA 1
ATOM 1812 C C . SER A 1 231 ? 22.546 -10.473 -19.042 1.00 84.69 231 SER A C 1
ATOM 1814 O O . SER A 1 231 ? 21.438 -11.012 -19.049 1.00 84.69 231 SER A O 1
ATOM 1816 N N . ILE A 1 232 ? 22.950 -9.665 -18.070 1.00 84.75 232 ILE A N 1
ATOM 1817 C CA . ILE A 1 232 ? 22.168 -9.279 -16.903 1.00 84.75 232 ILE A CA 1
ATOM 1818 C C . ILE A 1 232 ? 22.032 -7.759 -16.929 1.00 84.75 232 ILE A C 1
ATOM 1820 O O . ILE A 1 232 ? 23.035 -7.054 -17.067 1.00 84.75 232 ILE A O 1
ATOM 1824 N N . CYS A 1 233 ? 20.817 -7.258 -16.749 1.00 87.94 233 CYS A N 1
ATOM 1825 C CA . CYS A 1 233 ? 20.566 -5.875 -16.357 1.00 87.94 233 CYS A CA 1
ATOM 1826 C C . CYS A 1 233 ? 19.831 -5.843 -15.011 1.00 87.94 233 CYS A C 1
ATOM 1828 O O . CYS A 1 233 ? 19.458 -6.878 -14.450 1.00 87.94 233 CYS A O 1
ATOM 1830 N N . GLU A 1 234 ? 19.686 -4.654 -14.438 1.00 91.31 234 GLU A N 1
ATOM 1831 C CA . GLU A 1 234 ? 18.991 -4.471 -13.169 1.00 91.31 234 GLU A CA 1
ATOM 1832 C C . GLU A 1 234 ? 17.723 -3.647 -13.393 1.00 91.31 234 GLU A C 1
ATOM 1834 O O . GLU A 1 234 ? 17.750 -2.580 -14.002 1.00 91.31 234 GLU A O 1
ATOM 1839 N N . LYS A 1 235 ? 16.594 -4.124 -12.872 1.00 91.44 235 LYS A N 1
ATOM 1840 C CA . LYS A 1 235 ? 15.346 -3.374 -12.805 1.00 91.44 235 LYS A CA 1
ATOM 1841 C C . LYS A 1 235 ? 15.246 -2.722 -11.438 1.00 91.44 235 LYS A C 1
ATOM 1843 O O . LYS A 1 235 ? 15.129 -3.393 -10.414 1.00 91.44 235 LYS A O 1
ATOM 1848 N N . VAL A 1 236 ? 15.298 -1.397 -11.417 1.00 92.38 236 VAL A N 1
ATOM 1849 C CA . VAL A 1 236 ? 15.090 -0.618 -10.198 1.00 92.38 236 VAL A CA 1
ATOM 1850 C C . VAL A 1 236 ? 13.601 -0.352 -10.055 1.00 92.38 236 VAL A C 1
ATOM 1852 O O . VAL A 1 236 ? 12.954 0.122 -10.990 1.00 92.38 236 VAL A O 1
ATOM 1855 N N . MET A 1 237 ? 13.061 -0.634 -8.877 1.00 91.50 237 MET A N 1
ATOM 1856 C CA . MET A 1 237 ? 11.664 -0.412 -8.532 1.00 91.50 237 MET A CA 1
ATOM 1857 C C . MET A 1 237 ? 11.567 0.527 -7.336 1.00 91.50 237 MET A C 1
ATOM 1859 O O . MET A 1 237 ? 12.316 0.411 -6.366 1.00 91.50 237 MET A O 1
ATOM 1863 N N . ALA A 1 238 ? 10.611 1.442 -7.391 1.00 91.25 238 ALA A N 1
ATOM 1864 C CA . ALA A 1 238 ? 10.271 2.339 -6.303 1.00 91.25 238 ALA A CA 1
ATOM 1865 C C . ALA A 1 238 ? 8.760 2.323 -6.070 1.00 91.25 238 ALA A C 1
ATOM 1867 O O . ALA A 1 238 ? 7.974 2.270 -7.016 1.00 91.25 238 ALA A O 1
ATOM 1868 N N . LYS A 1 239 ? 8.344 2.398 -4.810 1.00 91.12 239 LYS A N 1
ATOM 1869 C CA . LYS A 1 239 ? 6.945 2.503 -4.399 1.00 91.12 239 LYS A CA 1
ATOM 1870 C C . LYS A 1 239 ? 6.771 3.811 -3.636 1.00 91.12 239 LYS A C 1
ATOM 1872 O O . LYS A 1 239 ? 7.466 4.052 -2.654 1.00 91.12 239 LYS A O 1
ATOM 1877 N N . ALA A 1 240 ? 5.851 4.655 -4.091 1.00 90.50 240 ALA A N 1
ATOM 1878 C CA . ALA A 1 240 ? 5.399 5.830 -3.353 1.00 90.50 240 ALA A CA 1
ATOM 1879 C C . ALA A 1 240 ? 4.001 5.550 -2.800 1.00 90.50 240 ALA A C 1
ATOM 1881 O O . ALA A 1 240 ? 3.021 5.540 -3.545 1.00 90.50 240 ALA A O 1
ATOM 1882 N N . THR A 1 241 ? 3.912 5.311 -1.499 1.00 88.00 241 THR A N 1
ATOM 1883 C CA . THR A 1 241 ? 2.654 5.054 -0.797 1.00 88.00 241 THR A CA 1
ATOM 1884 C C . THR A 1 241 ? 2.126 6.360 -0.227 1.00 88.00 241 THR A C 1
ATOM 1886 O O . THR A 1 241 ? 2.821 7.036 0.524 1.00 88.00 241 THR A O 1
ATOM 1889 N N . VAL A 1 242 ? 0.892 6.713 -0.569 1.00 86.75 242 VAL A N 1
ATOM 1890 C CA . VAL A 1 242 ? 0.154 7.849 -0.013 1.00 86.75 242 VAL A CA 1
ATOM 1891 C C . VAL A 1 242 ? -0.948 7.303 0.879 1.00 86.75 242 VAL A C 1
ATOM 1893 O O . VAL A 1 242 ? -1.818 6.569 0.406 1.00 86.75 242 VAL A O 1
ATOM 1896 N N . PHE A 1 243 ? -0.948 7.690 2.150 1.00 80.25 243 PHE A N 1
ATOM 1897 C CA . PHE A 1 243 ? -2.020 7.351 3.082 1.00 80.25 243 PHE A CA 1
ATOM 1898 C C . PHE A 1 243 ? -3.106 8.424 3.049 1.00 80.25 243 PHE A C 1
ATOM 1900 O O . PHE A 1 243 ? -2.811 9.618 3.031 1.00 80.25 243 PHE A O 1
ATOM 1907 N N . ASN A 1 244 ? -4.369 7.999 3.047 1.00 75.81 244 ASN A N 1
ATOM 1908 C CA . ASN A 1 244 ? -5.555 8.859 2.953 1.00 75.81 244 ASN A CA 1
ATOM 1909 C C . ASN A 1 244 ? -5.442 9.969 1.900 1.00 75.81 244 ASN A C 1
ATOM 1911 O O . ASN A 1 244 ? -5.561 11.153 2.239 1.00 75.81 244 ASN A O 1
ATOM 1915 N N . PRO A 1 245 ? -5.204 9.617 0.630 1.00 86.19 245 PRO A N 1
ATOM 1916 C CA . PRO A 1 245 ? -5.095 10.623 -0.410 1.00 86.19 245 PRO A CA 1
ATOM 1917 C C . PRO A 1 245 ? -6.381 11.452 -0.494 1.00 86.19 245 PRO A C 1
ATOM 1919 O O . PRO A 1 245 ? -7.491 10.922 -0.414 1.00 86.19 245 PRO A O 1
ATOM 1922 N N . ASP A 1 246 ? -6.224 12.758 -0.704 1.00 86.50 246 ASP A N 1
ATOM 1923 C CA . ASP A 1 246 ? -7.326 13.602 -1.158 1.00 86.50 246 ASP A CA 1
ATOM 1924 C C . ASP A 1 246 ? -7.774 13.102 -2.538 1.00 86.50 246 ASP A C 1
ATOM 1926 O O . ASP A 1 246 ? -7.004 13.147 -3.503 1.00 86.50 246 ASP A O 1
ATOM 1930 N N . GLU A 1 247 ? -9.009 12.605 -2.622 1.00 87.44 247 GLU A N 1
ATOM 1931 C CA . GLU A 1 247 ? -9.550 11.968 -3.827 1.00 87.44 247 GLU A CA 1
ATOM 1932 C C . GLU A 1 247 ? -9.558 12.917 -5.035 1.00 87.44 247 GLU A C 1
ATOM 1934 O O . GLU A 1 247 ? -9.249 12.500 -6.149 1.00 87.44 247 GLU A O 1
ATOM 1939 N N . LYS A 1 248 ? -9.803 14.220 -4.830 1.00 88.31 248 LYS A N 1
ATOM 1940 C CA . LYS A 1 248 ? -9.789 15.201 -5.927 1.00 88.31 248 LYS A CA 1
ATOM 1941 C C . LYS A 1 248 ? -8.374 15.414 -6.447 1.00 88.31 248 LYS A C 1
ATOM 1943 O O . LYS A 1 248 ? -8.162 15.464 -7.659 1.00 88.31 248 LYS A O 1
ATOM 1948 N N . LYS A 1 249 ? -7.394 15.546 -5.548 1.00 90.88 249 LYS A N 1
ATOM 1949 C CA . LYS A 1 249 ? -5.981 15.680 -5.944 1.00 90.88 249 LYS A CA 1
ATOM 1950 C C . LYS A 1 249 ? -5.475 14.423 -6.640 1.00 90.88 249 LYS A C 1
ATOM 1952 O O . LYS A 1 249 ? -4.739 14.533 -7.620 1.00 90.88 249 LYS A O 1
ATOM 1957 N N . LEU A 1 250 ? -5.887 13.254 -6.155 1.00 92.25 250 LEU A N 1
ATOM 1958 C CA . LEU A 1 250 ? -5.569 11.965 -6.755 1.00 92.25 250 LEU A CA 1
ATOM 1959 C C . LEU A 1 250 ? -6.114 11.867 -8.182 1.00 92.25 250 LEU A C 1
ATOM 1961 O O . LEU A 1 250 ? -5.348 11.573 -9.098 1.00 92.25 250 LEU A O 1
ATOM 1965 N N . ASP A 1 251 ? -7.388 12.196 -8.388 1.00 91.00 251 ASP A N 1
ATOM 1966 C CA . ASP A 1 251 ? -8.013 12.194 -9.714 1.00 91.00 251 ASP A CA 1
ATOM 1967 C C . ASP A 1 251 ? -7.297 13.134 -10.692 1.00 91.00 251 ASP A C 1
ATOM 1969 O O . ASP A 1 251 ? -7.072 12.785 -11.855 1.00 91.00 251 ASP A O 1
ATOM 1973 N N . ILE A 1 252 ? -6.905 14.327 -10.231 1.00 91.25 252 ILE A N 1
ATOM 1974 C CA . ILE A 1 252 ? -6.136 15.282 -11.039 1.00 91.25 252 ILE A CA 1
ATOM 1975 C C . ILE A 1 252 ? -4.765 14.698 -11.395 1.00 91.25 252 ILE A C 1
ATOM 1977 O O . ILE A 1 252 ? -4.353 14.770 -12.555 1.00 91.25 252 ILE A O 1
ATOM 1981 N N . LEU A 1 253 ? -4.053 14.116 -10.427 1.00 92.00 253 LEU A N 1
ATOM 1982 C CA . LEU A 1 253 ? -2.731 13.524 -10.638 1.00 92.00 253 LEU A CA 1
ATOM 1983 C C . LEU A 1 253 ? -2.791 12.385 -11.665 1.00 92.00 253 LEU A C 1
ATOM 1985 O O . LEU A 1 253 ? -1.993 12.375 -12.606 1.00 92.00 253 LEU A O 1
ATOM 1989 N N . ILE A 1 254 ? -3.771 11.487 -11.517 1.00 91.31 254 ILE A N 1
ATOM 1990 C CA . ILE A 1 254 ? -4.001 10.350 -12.414 1.00 91.31 254 ILE A CA 1
ATOM 1991 C C . ILE A 1 254 ? -4.208 10.837 -13.852 1.00 91.31 254 ILE A C 1
ATOM 1993 O O . ILE A 1 254 ? -3.536 10.376 -14.771 1.00 91.31 254 ILE A O 1
ATOM 1997 N N . LYS A 1 255 ? -5.078 11.834 -14.044 1.00 88.94 255 LYS A N 1
ATOM 1998 C CA . LYS A 1 255 ? -5.438 12.344 -15.377 1.00 88.94 255 LYS A CA 1
ATOM 1999 C C . LYS A 1 255 ? -4.344 13.168 -16.055 1.00 88.94 255 LYS A C 1
ATOM 2001 O O . LYS A 1 255 ? -4.347 13.273 -17.277 1.00 88.94 255 LYS A O 1
ATOM 2006 N N . THR A 1 256 ? -3.449 13.804 -15.296 1.00 86.31 256 THR A N 1
ATOM 2007 C CA . THR A 1 256 ? -2.552 14.842 -15.848 1.00 86.31 256 THR A CA 1
ATOM 2008 C C . THR A 1 256 ? -1.067 14.495 -15.819 1.00 86.31 256 THR A C 1
ATOM 2010 O O . THR A 1 256 ? -0.287 15.110 -16.558 1.00 86.31 256 THR A O 1
ATOM 2013 N N . LYS A 1 257 ? -0.641 13.572 -14.948 1.00 86.12 257 LYS A N 1
ATOM 2014 C CA . LYS A 1 257 ? 0.780 13.422 -14.600 1.00 86.12 257 LYS A CA 1
ATOM 2015 C C . LYS A 1 257 ? 1.310 11.985 -14.564 1.00 86.12 257 LYS A C 1
ATOM 2017 O O . LYS A 1 257 ? 2.530 11.873 -14.489 1.00 86.12 257 LYS A O 1
ATOM 2022 N N . LEU A 1 258 ? 0.492 10.926 -14.663 1.00 85.81 258 LEU A N 1
ATOM 2023 C CA . LEU A 1 258 ? 0.992 9.533 -14.604 1.00 85.81 258 LEU A CA 1
ATOM 2024 C C . LEU A 1 258 ? 2.114 9.259 -15.614 1.00 85.81 258 LEU A C 1
ATOM 2026 O O . LEU A 1 258 ? 3.209 8.876 -15.205 1.00 85.81 258 LEU A O 1
ATOM 2030 N N . ASP A 1 259 ? 1.888 9.580 -16.892 1.00 80.69 259 ASP A N 1
ATOM 2031 C CA . ASP A 1 259 ? 2.887 9.390 -17.956 1.00 80.69 259 ASP A CA 1
ATOM 2032 C C . ASP A 1 259 ? 4.194 10.131 -17.660 1.00 80.69 259 ASP A C 1
ATOM 2034 O O . ASP A 1 259 ? 5.292 9.605 -17.815 1.00 80.69 259 ASP A O 1
ATOM 2038 N N . LYS A 1 260 ? 4.088 11.370 -17.169 1.00 83.00 260 LYS A N 1
ATOM 2039 C CA . LYS A 1 260 ? 5.250 12.222 -16.869 1.00 83.00 260 LYS A CA 1
ATOM 2040 C C . LYS A 1 260 ? 6.047 11.730 -15.662 1.00 83.00 260 LYS A C 1
ATOM 2042 O O . LYS A 1 260 ? 7.173 12.192 -15.455 1.00 83.00 260 LYS A O 1
ATOM 2047 N N . LEU A 1 261 ? 5.449 10.880 -14.832 1.00 84.00 261 LEU A N 1
ATOM 2048 C CA . LEU A 1 261 ? 6.017 10.384 -13.586 1.00 84.00 261 LEU A CA 1
ATOM 2049 C C . LEU A 1 261 ? 6.554 8.955 -13.704 1.00 84.00 261 LEU A C 1
ATOM 2051 O O . LEU A 1 261 ? 7.143 8.503 -12.731 1.00 84.00 261 LEU A O 1
ATOM 2055 N N . PHE A 1 262 ? 6.445 8.303 -14.871 1.00 81.62 262 PHE A N 1
ATOM 2056 C CA . PHE A 1 262 ? 6.872 6.911 -15.089 1.00 81.62 262 PHE A CA 1
ATOM 2057 C C . PHE A 1 262 ? 6.222 5.940 -14.096 1.00 81.62 262 PHE A C 1
ATOM 2059 O O . PHE A 1 262 ? 6.872 5.057 -13.538 1.00 81.62 262 PHE A O 1
ATOM 2066 N N . VAL A 1 263 ? 4.933 6.149 -13.831 1.00 90.94 263 VAL A N 1
ATOM 2067 C CA . VAL A 1 263 ? 4.161 5.211 -13.018 1.00 90.94 263 VAL A CA 1
ATOM 2068 C C . VAL A 1 263 ? 3.870 3.986 -13.876 1.00 90.94 263 VAL A C 1
ATOM 2070 O O . VAL A 1 263 ? 3.262 4.110 -14.935 1.00 90.94 263 VAL A O 1
ATOM 2073 N N . THR A 1 264 ? 4.315 2.823 -13.415 1.00 91.69 264 THR A N 1
ATOM 2074 C CA . THR A 1 264 ? 4.166 1.526 -14.096 1.00 91.69 264 THR A CA 1
ATOM 2075 C C . THR A 1 264 ? 3.075 0.669 -13.461 1.00 91.69 264 THR A C 1
ATOM 2077 O O . THR A 1 264 ? 2.556 -0.254 -14.083 1.00 91.69 264 THR A O 1
ATOM 2080 N N . SER A 1 265 ? 2.704 0.969 -12.215 1.00 94.50 265 SER A N 1
ATOM 2081 C CA . SER A 1 265 ? 1.579 0.330 -11.540 1.00 94.50 265 SER A CA 1
ATOM 2082 C C . SER A 1 265 ? 0.889 1.279 -10.569 1.00 94.50 265 SER A C 1
ATOM 2084 O O . SER A 1 265 ? 1.513 2.182 -10.008 1.00 94.50 265 SER A O 1
ATOM 2086 N N . LEU A 1 266 ? -0.397 1.048 -10.318 1.00 96.12 266 LEU A N 1
ATOM 2087 C CA . LEU A 1 266 ? -1.181 1.832 -9.367 1.00 96.12 266 LEU A CA 1
ATOM 2088 C C . LEU A 1 266 ? -2.020 0.902 -8.502 1.00 96.12 266 LEU A C 1
ATOM 2090 O O . LEU A 1 266 ? -2.888 0.207 -9.021 1.00 96.12 266 LEU A O 1
ATOM 2094 N N . THR A 1 267 ? -1.779 0.906 -7.195 1.00 96.12 267 THR A N 1
ATOM 2095 C CA . THR A 1 267 ? -2.542 0.103 -6.238 1.00 96.12 267 THR A CA 1
ATOM 2096 C C . THR A 1 267 ? -3.440 0.997 -5.409 1.00 96.12 267 THR A C 1
ATOM 2098 O O . THR A 1 267 ? -2.959 1.912 -4.750 1.00 96.12 267 THR A O 1
ATOM 2101 N N . TYR A 1 268 ? -4.736 0.718 -5.396 1.00 95.44 268 TYR A N 1
ATOM 2102 C CA . TYR A 1 268 ? -5.686 1.352 -4.492 1.00 95.44 268 TYR A CA 1
ATOM 2103 C C . TYR A 1 268 ? -5.952 0.444 -3.303 1.00 95.44 268 TYR A C 1
ATOM 2105 O O . TYR A 1 268 ? -6.197 -0.746 -3.483 1.00 95.44 268 TYR A O 1
ATOM 2113 N N . ILE A 1 269 ? -5.954 1.015 -2.103 1.00 91.44 269 ILE A N 1
ATOM 2114 C CA . ILE A 1 269 ? -6.217 0.309 -0.852 1.00 91.44 269 ILE A CA 1
ATOM 2115 C C . ILE A 1 269 ? -7.497 0.880 -0.261 1.00 91.44 269 ILE A C 1
ATOM 2117 O O . ILE A 1 269 ? -7.548 2.054 0.119 1.00 91.44 269 ILE A O 1
ATOM 2121 N N . PHE A 1 270 ? -8.523 0.045 -0.175 1.00 90.56 270 PHE A N 1
ATOM 2122 C CA . PHE A 1 270 ? -9.807 0.405 0.401 1.00 90.56 270 PHE A CA 1
ATOM 2123 C C . PHE A 1 270 ? -10.036 -0.349 1.697 1.00 90.56 270 PHE A C 1
ATOM 2125 O O . PHE A 1 270 ? -9.872 -1.562 1.741 1.00 90.56 270 PHE A O 1
ATOM 2132 N N . SER A 1 271 ? -10.480 0.362 2.727 1.00 85.69 271 SER A N 1
ATOM 2133 C CA . SER A 1 271 ? -11.029 -0.244 3.933 1.00 85.69 271 SER A CA 1
ATOM 2134 C C . SER A 1 271 ? -12.503 -0.571 3.730 1.00 85.69 271 SER A C 1
ATOM 2136 O O . SER A 1 271 ? -13.267 0.272 3.245 1.00 85.69 271 SER A O 1
ATOM 2138 N N . ILE A 1 272 ? -12.899 -1.777 4.125 1.00 83.25 272 ILE A N 1
ATOM 2139 C CA . ILE A 1 272 ? -14.290 -2.224 4.123 1.00 83.25 272 ILE A CA 1
ATOM 2140 C C . ILE A 1 272 ? -14.867 -2.018 5.528 1.00 83.25 272 ILE A C 1
ATOM 2142 O O . ILE A 1 272 ? -14.238 -2.406 6.510 1.00 83.25 272 ILE A O 1
ATOM 2146 N N . PRO A 1 273 ? -16.026 -1.352 5.658 1.00 68.31 273 PRO A N 1
ATOM 2147 C CA . PRO A 1 273 ? -16.546 -0.952 6.962 1.00 68.31 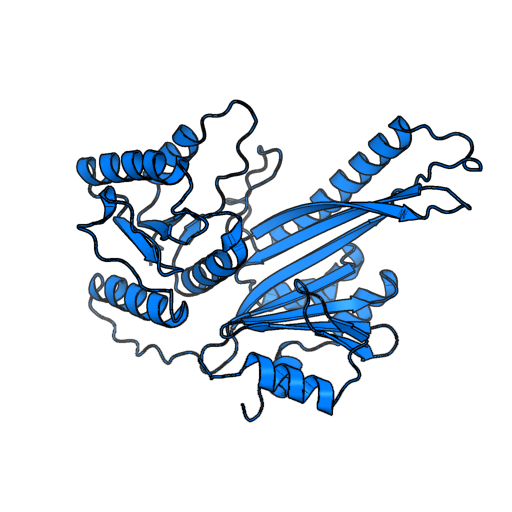273 PRO A CA 1
ATOM 2148 C C . PRO A 1 273 ? -17.385 -2.028 7.668 1.00 68.31 273 PRO A C 1
ATOM 2150 O O . PRO A 1 273 ? -17.803 -1.810 8.803 1.00 68.31 273 PRO A O 1
ATOM 2153 N N . PHE A 1 274 ? -17.659 -3.158 7.014 1.00 68.88 274 PHE A N 1
ATOM 2154 C CA . PHE A 1 274 ? -18.449 -4.263 7.554 1.00 68.88 274 PHE A CA 1
ATOM 2155 C C . PHE A 1 274 ? -17.621 -5.549 7.590 1.00 68.88 274 PHE A C 1
ATOM 2157 O O . PHE A 1 274 ? -16.807 -5.788 6.702 1.00 68.88 274 PHE A O 1
ATOM 2164 N N . GLN A 1 275 ? -17.833 -6.361 8.627 1.00 64.38 275 GLN A N 1
ATOM 2165 C CA . GLN A 1 275 ? -17.232 -7.685 8.745 1.00 64.38 275 GLN A CA 1
ATOM 2166 C C . GLN A 1 275 ? -18.233 -8.741 8.311 1.00 64.38 275 GLN A C 1
ATOM 2168 O O . GLN A 1 275 ? -19.297 -8.880 8.913 1.00 64.38 275 GLN A O 1
ATOM 2173 N N . GLU A 1 276 ? -17.853 -9.509 7.300 1.00 68.44 276 GLU A N 1
ATOM 2174 C CA . GLU A 1 276 ? -18.612 -10.659 6.843 1.00 68.44 276 GLU A CA 1
ATOM 2175 C C . GLU A 1 276 ? -17.722 -11.899 6.827 1.00 68.44 276 GLU A C 1
ATOM 2177 O O . GLU A 1 276 ? -16.566 -11.857 6.397 1.00 68.44 276 GLU A O 1
ATOM 2182 N N . SER A 1 277 ? -18.253 -13.011 7.333 1.00 71.00 277 SER A N 1
ATOM 2183 C CA . SER A 1 277 ? -17.569 -14.300 7.283 1.00 71.00 277 SER A CA 1
ATOM 2184 C C . SER A 1 277 ? -17.372 -14.734 5.833 1.00 71.00 277 SER A C 1
ATOM 2186 O O . SER A 1 277 ? -18.303 -14.640 5.031 1.00 71.00 277 SER A O 1
ATOM 2188 N N . ASP A 1 278 ? -16.182 -15.248 5.517 1.00 78.19 278 ASP A N 1
ATOM 2189 C CA . ASP A 1 278 ? -15.816 -15.720 4.175 1.00 78.19 278 ASP A CA 1
ATOM 2190 C C . ASP A 1 278 ? -15.878 -14.629 3.083 1.00 78.19 278 ASP A C 1
ATOM 2192 O O . ASP A 1 278 ? -16.037 -14.936 1.901 1.00 78.19 278 ASP A O 1
ATOM 2196 N N . PHE A 1 279 ? -15.756 -13.348 3.460 1.00 82.69 279 PHE A N 1
ATOM 2197 C CA . PHE A 1 279 ? -15.748 -12.217 2.524 1.00 82.69 279 PHE A CA 1
ATOM 2198 C C . PHE A 1 279 ? -14.705 -12.376 1.405 1.00 82.69 279 PHE A C 1
ATOM 2200 O O . PHE A 1 279 ? -14.997 -12.169 0.226 1.00 82.69 279 PHE A O 1
ATOM 2207 N N . ASP A 1 280 ? -13.496 -12.787 1.776 1.00 83.38 280 ASP A N 1
ATOM 2208 C CA . ASP A 1 280 ? -12.385 -13.087 0.876 1.00 83.38 280 ASP A CA 1
ATOM 2209 C C . ASP A 1 280 ? -12.745 -14.195 -0.125 1.00 83.38 280 ASP A C 1
ATOM 2211 O O . ASP A 1 280 ? -12.590 -14.011 -1.335 1.00 83.38 280 ASP A O 1
ATOM 2215 N N . LYS A 1 281 ? -13.317 -15.305 0.354 1.00 86.19 281 LYS A N 1
ATOM 2216 C CA . LYS A 1 281 ? -13.757 -16.423 -0.493 1.00 86.19 281 LYS A CA 1
ATOM 2217 C C . LYS A 1 281 ? -14.875 -16.008 -1.441 1.00 86.19 281 LYS A C 1
ATOM 2219 O O . LYS A 1 281 ? -14.829 -16.367 -2.614 1.00 86.19 281 LYS A O 1
ATOM 2224 N N . LYS A 1 282 ? -15.855 -15.229 -0.970 1.00 88.25 282 LYS A N 1
ATOM 2225 C CA . LYS A 1 282 ? -16.948 -14.710 -1.809 1.00 88.25 282 LYS A CA 1
ATOM 2226 C C . LYS A 1 282 ? -16.426 -13.788 -2.911 1.00 88.25 282 LYS A C 1
ATOM 2228 O O . LYS A 1 282 ? -16.882 -13.885 -4.050 1.00 88.25 282 LYS A O 1
ATOM 2233 N N . CYS A 1 283 ? -15.448 -12.935 -2.599 1.00 89.38 283 CYS A N 1
ATOM 2234 C CA . CYS A 1 283 ? -14.789 -12.093 -3.597 1.00 89.38 283 CYS A CA 1
ATOM 2235 C C . CYS A 1 283 ? -14.050 -12.934 -4.644 1.00 89.38 283 CYS A C 1
ATOM 2237 O O . CYS A 1 283 ? -14.237 -12.712 -5.840 1.00 89.38 283 CYS A O 1
ATOM 2239 N N . ILE A 1 284 ? -13.257 -13.920 -4.211 1.00 89.38 284 ILE A N 1
ATOM 2240 C CA . ILE A 1 284 ? -12.519 -14.814 -5.115 1.00 89.38 284 ILE A CA 1
ATOM 2241 C C . ILE A 1 284 ? -13.478 -15.611 -6.003 1.00 89.38 284 ILE A C 1
ATOM 2243 O O . ILE A 1 284 ? -13.276 -15.645 -7.215 1.00 89.38 284 ILE A O 1
ATOM 2247 N N . GLN A 1 285 ? -14.545 -16.183 -5.438 1.00 90.62 285 GLN A N 1
ATOM 2248 C CA . GLN A 1 285 ? -15.555 -16.921 -6.200 1.00 90.62 285 GLN A CA 1
ATOM 2249 C C . GLN A 1 285 ? -16.161 -16.040 -7.295 1.00 90.62 285 GLN A C 1
ATOM 2251 O O . GLN A 1 285 ? -16.206 -16.426 -8.458 1.00 90.62 285 GLN A O 1
ATOM 2256 N N . ARG A 1 286 ? -16.547 -14.807 -6.953 1.00 92.75 286 ARG A N 1
ATOM 2257 C CA . ARG A 1 286 ? -17.104 -13.873 -7.934 1.00 92.75 286 ARG A CA 1
ATOM 2258 C C . ARG A 1 286 ? -16.117 -13.541 -9.054 1.00 92.75 286 ARG A C 1
ATOM 2260 O O . ARG A 1 286 ? -16.530 -13.390 -10.204 1.00 92.75 286 ARG A O 1
ATOM 2267 N N . ILE A 1 287 ? -14.833 -13.396 -8.726 1.00 93.06 287 ILE A N 1
ATOM 2268 C CA . ILE A 1 287 ? -13.781 -13.176 -9.723 1.00 93.06 287 ILE A CA 1
ATOM 2269 C C . ILE A 1 287 ? -13.696 -14.391 -10.651 1.00 93.06 287 ILE A C 1
ATOM 2271 O O . ILE A 1 287 ? -13.753 -14.202 -11.860 1.00 93.06 287 ILE A O 1
ATOM 2275 N N . GLN A 1 288 ? -13.650 -15.608 -10.105 1.00 92.81 288 GLN A N 1
ATOM 2276 C CA . GLN A 1 288 ? -13.602 -16.856 -10.878 1.00 92.81 288 GLN A CA 1
ATOM 2277 C C . GLN A 1 288 ? -14.827 -17.049 -11.782 1.00 92.81 288 GLN A C 1
ATOM 2279 O O . GLN A 1 288 ? -14.690 -17.543 -12.898 1.00 92.81 288 GLN A O 1
ATOM 2284 N N . ASP A 1 289 ? -16.008 -16.620 -11.335 1.00 93.25 289 ASP A N 1
ATOM 2285 C CA . ASP A 1 289 ? -17.247 -16.728 -12.112 1.00 93.25 289 ASP A CA 1
ATOM 2286 C C . ASP A 1 289 ? -17.274 -15.787 -13.334 1.00 93.25 289 ASP A C 1
ATOM 2288 O O . ASP A 1 289 ? -18.062 -15.996 -14.256 1.00 93.25 289 ASP A O 1
ATOM 2292 N N . ASN A 1 290 ? -16.457 -14.723 -13.344 1.00 93.88 290 ASN A N 1
ATOM 2293 C CA . ASN A 1 290 ? -16.505 -13.669 -14.369 1.00 93.88 290 ASN A CA 1
ATOM 2294 C C . ASN A 1 290 ? -15.195 -13.501 -15.156 1.00 93.88 290 ASN A C 1
ATOM 2296 O O . ASN A 1 290 ? -15.222 -12.942 -16.251 1.00 93.88 290 ASN A O 1
ATOM 2300 N N . TYR A 1 291 ? -14.065 -13.962 -14.621 1.00 93.38 291 TYR A N 1
ATOM 2301 C CA . TYR A 1 291 ? -12.735 -13.793 -15.198 1.00 93.38 291 TYR A CA 1
ATOM 2302 C C . TYR A 1 291 ? -11.892 -15.057 -15.029 1.00 93.38 291 TYR A C 1
ATOM 2304 O O . TYR A 1 291 ? -11.989 -15.775 -14.035 1.00 93.38 291 TYR A O 1
ATOM 2312 N N . SER A 1 292 ? -10.990 -15.285 -15.983 1.00 92.19 292 SER A N 1
ATOM 2313 C CA . SER A 1 292 ? -9.932 -16.284 -15.830 1.00 92.19 292 SER A CA 1
ATOM 2314 C C . SER A 1 292 ? -8.785 -15.701 -15.007 1.00 92.19 292 SER A C 1
ATOM 2316 O O . SER A 1 292 ? -8.247 -14.646 -15.345 1.00 92.19 292 SER A O 1
ATOM 2318 N N . ILE A 1 293 ? -8.414 -16.386 -13.926 1.00 93.75 293 ILE A N 1
ATOM 2319 C CA . ILE A 1 293 ? -7.263 -16.013 -13.098 1.00 93.75 293 ILE A CA 1
ATOM 2320 C C . ILE A 1 293 ? -5.988 -16.479 -13.803 1.00 93.75 293 ILE A C 1
ATOM 2322 O O . ILE A 1 293 ? -5.830 -17.666 -14.082 1.00 93.75 293 ILE A O 1
ATOM 2326 N N . ILE A 1 294 ? -5.084 -15.542 -14.079 1.00 93.19 294 ILE A N 1
ATOM 2327 C CA . ILE A 1 294 ? -3.814 -15.786 -14.780 1.00 93.19 294 ILE A CA 1
ATOM 2328 C C . ILE A 1 294 ? -2.730 -16.201 -13.792 1.00 93.19 294 ILE A C 1
ATOM 2330 O O . ILE A 1 294 ? -1.935 -17.099 -14.062 1.00 93.19 294 ILE A O 1
ATOM 2334 N N . SER A 1 295 ? -2.702 -15.547 -12.636 1.00 93.19 295 SER A N 1
ATOM 2335 C CA . SER A 1 295 ? -1.765 -15.842 -11.562 1.00 93.19 295 SER A CA 1
ATOM 2336 C C . SER A 1 295 ? -2.383 -15.525 -10.207 1.00 93.19 295 SER A C 1
ATOM 2338 O O . SER A 1 295 ? -3.367 -14.789 -10.098 1.00 93.19 295 SER A O 1
ATOM 2340 N N . TYR A 1 296 ? -1.801 -16.109 -9.167 1.00 90.94 296 TYR A N 1
ATOM 2341 C CA . TYR A 1 296 ? -2.144 -15.825 -7.785 1.00 90.94 296 TYR A CA 1
ATOM 2342 C C . TYR A 1 296 ? -0.859 -15.750 -6.967 1.00 90.94 296 TYR A C 1
ATOM 2344 O O . TYR A 1 296 ? -0.058 -16.686 -6.999 1.00 90.94 296 TYR A O 1
ATOM 2352 N N . ASP A 1 297 ? -0.680 -14.671 -6.216 1.00 87.81 297 ASP A N 1
ATOM 2353 C CA . ASP A 1 297 ? 0.413 -14.529 -5.258 1.00 87.81 297 ASP A CA 1
ATOM 2354 C C . ASP A 1 297 ? -0.077 -13.909 -3.940 1.00 87.81 297 ASP A C 1
ATOM 2356 O O . ASP A 1 297 ? -1.196 -13.407 -3.831 1.00 87.81 297 ASP A O 1
ATOM 2360 N N . PHE A 1 298 ? 0.748 -14.003 -2.898 1.00 78.31 298 PHE A N 1
ATOM 2361 C CA . PHE A 1 298 ? 0.368 -13.566 -1.554 1.00 78.31 298 PHE A CA 1
ATOM 2362 C C . PHE A 1 298 ? 0.361 -12.039 -1.373 1.00 78.31 298 PHE A C 1
ATOM 2364 O O . PHE A 1 298 ? -0.311 -11.559 -0.456 1.00 78.31 298 PHE A O 1
ATOM 2371 N N . GLU A 1 299 ? 1.092 -11.283 -2.198 1.00 80.38 299 GLU A N 1
ATOM 2372 C CA . GLU A 1 299 ? 1.187 -9.822 -2.091 1.00 80.38 299 GLU A CA 1
ATOM 2373 C C . GLU A 1 299 ? 0.062 -9.122 -2.860 1.00 80.38 299 GLU A C 1
ATOM 2375 O O . GLU A 1 299 ? -0.610 -8.251 -2.303 1.00 80.38 299 GLU A O 1
ATOM 2380 N N . ASP A 1 300 ? -0.167 -9.515 -4.112 1.00 85.75 300 ASP A N 1
ATOM 2381 C CA . ASP A 1 300 ? -1.098 -8.870 -5.037 1.00 85.75 300 ASP A CA 1
ATOM 2382 C C . ASP A 1 300 ? -2.434 -9.628 -5.178 1.00 85.75 300 ASP A C 1
ATOM 2384 O O . ASP A 1 300 ? -3.423 -9.061 -5.654 1.00 85.75 300 ASP A O 1
ATOM 2388 N N . GLY A 1 301 ? -2.506 -10.878 -4.709 1.00 90.69 301 GLY A N 1
ATOM 2389 C CA . GLY A 1 301 ? -3.715 -11.701 -4.735 1.00 90.69 301 GLY A CA 1
ATOM 2390 C C . GLY A 1 301 ? -3.993 -12.319 -6.107 1.00 90.69 301 GLY A C 1
ATOM 2391 O O . GLY A 1 301 ? -3.083 -12.766 -6.802 1.00 90.69 301 GLY A O 1
ATOM 2392 N N . ALA A 1 302 ? -5.270 -12.389 -6.491 1.00 93.62 302 ALA A N 1
ATOM 2393 C CA . ALA A 1 302 ? -5.690 -12.968 -7.765 1.00 93.62 302 ALA A CA 1
ATOM 2394 C C . ALA A 1 302 ? -5.523 -11.955 -8.903 1.00 93.62 302 ALA A C 1
ATOM 2396 O O . ALA A 1 302 ? -6.150 -10.897 -8.878 1.00 93.62 302 ALA A O 1
ATOM 2397 N N . THR A 1 303 ? -4.731 -12.294 -9.918 1.00 95.75 303 THR A N 1
ATOM 2398 C CA . THR A 1 303 ? -4.517 -11.448 -11.098 1.00 95.75 303 THR A CA 1
ATOM 2399 C C . THR A 1 303 ? -5.372 -11.914 -12.265 1.00 95.75 303 THR A C 1
ATOM 2401 O O . THR A 1 303 ? -5.337 -13.082 -12.657 1.00 95.75 303 THR A O 1
ATOM 2404 N N . ILE A 1 304 ? -6.120 -10.977 -12.840 1.00 95.81 304 ILE A N 1
ATOM 2405 C CA . ILE A 1 304 ? -6.946 -11.171 -14.033 1.00 95.81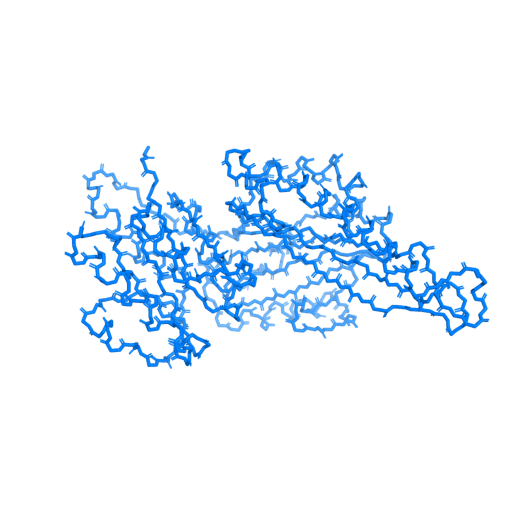 304 ILE A CA 1
ATOM 2406 C C . ILE A 1 304 ? -6.475 -10.247 -15.153 1.00 95.81 304 ILE A C 1
ATOM 2408 O O . ILE A 1 304 ? -5.979 -9.149 -14.895 1.00 95.81 304 ILE A O 1
ATOM 2412 N N . GLU A 1 305 ? -6.687 -10.653 -16.399 1.00 95.06 305 GLU A N 1
ATOM 2413 C CA . GLU A 1 305 ? -6.653 -9.724 -17.528 1.00 95.06 305 GLU A CA 1
ATOM 2414 C C . GLU A 1 305 ? -8.032 -9.081 -17.661 1.00 95.06 305 GLU A C 1
ATOM 2416 O O . GLU A 1 305 ? -9.031 -9.742 -17.942 1.00 95.06 305 GLU A O 1
ATOM 2421 N N . TYR A 1 306 ? -8.090 -7.784 -17.381 1.00 92.00 306 TYR A N 1
ATOM 2422 C CA . TYR A 1 306 ? -9.332 -7.015 -17.385 1.00 92.00 306 TYR A CA 1
ATOM 2423 C C . TYR A 1 306 ? -9.666 -6.473 -18.780 1.00 92.00 306 TYR A C 1
ATOM 2425 O O . TYR A 1 306 ? -10.830 -6.333 -19.144 1.00 92.00 306 TYR A O 1
ATOM 2433 N N . ASP A 1 307 ? -8.633 -6.141 -19.548 1.00 89.25 307 ASP A N 1
ATOM 2434 C CA . ASP A 1 307 ? -8.694 -5.689 -20.937 1.00 89.25 307 ASP A CA 1
ATOM 2435 C C . ASP A 1 307 ? -7.348 -6.020 -21.598 1.00 89.25 307 ASP A C 1
ATOM 2437 O O . ASP A 1 307 ? -6.365 -6.175 -20.886 1.00 89.25 307 ASP A O 1
ATOM 2441 N N . SER A 1 308 ? -7.279 -6.072 -22.929 1.00 88.81 308 SER A N 1
ATOM 2442 C CA . SER A 1 308 ? -6.111 -6.511 -23.719 1.00 88.81 308 SER A CA 1
ATOM 2443 C C . SER A 1 308 ? -4.777 -5.995 -23.154 1.00 88.81 308 SER A C 1
ATOM 2445 O O . SER A 1 308 ? -4.479 -4.801 -23.282 1.00 88.81 308 SER A O 1
ATOM 2447 N N . ASN A 1 309 ? -3.984 -6.864 -22.526 1.00 91.62 309 ASN A N 1
ATOM 2448 C CA . ASN A 1 309 ? -2.682 -6.566 -21.909 1.00 91.62 309 ASN A CA 1
ATOM 2449 C C . ASN A 1 309 ? -2.740 -5.573 -20.720 1.00 91.62 309 ASN A C 1
ATOM 2451 O O . ASN A 1 309 ? -1.780 -4.844 -20.440 1.00 91.62 309 ASN A O 1
ATOM 2455 N N . PHE A 1 310 ? -3.883 -5.504 -20.035 1.00 95.06 310 PHE A N 1
ATOM 2456 C CA . PHE A 1 310 ? -4.132 -4.744 -18.810 1.00 95.06 310 PHE A CA 1
ATOM 2457 C C . PHE A 1 310 ? -4.592 -5.675 -17.697 1.00 95.06 310 PHE A C 1
ATOM 2459 O O . PHE A 1 310 ? -5.665 -6.282 -17.762 1.00 95.06 310 PHE A O 1
ATOM 2466 N N . PHE A 1 311 ? -3.788 -5.736 -16.650 1.00 95.75 311 PHE A N 1
ATOM 2467 C CA . PHE A 1 311 ? -3.955 -6.675 -15.562 1.00 95.75 311 PHE A CA 1
ATOM 2468 C C . PHE A 1 311 ? -4.451 -5.961 -14.313 1.00 95.75 311 PHE A C 1
ATOM 2470 O O . PHE A 1 311 ? -4.008 -4.856 -13.976 1.00 95.75 311 PHE A O 1
ATOM 2477 N N . VAL A 1 312 ? -5.383 -6.613 -13.632 1.00 96.88 312 VAL A N 1
ATOM 2478 C CA . VAL A 1 312 ? -5.917 -6.173 -12.350 1.00 96.88 312 VAL A CA 1
ATOM 2479 C C . VAL A 1 312 ? -5.660 -7.285 -11.348 1.00 96.88 312 VAL A C 1
ATOM 2481 O O . VAL A 1 312 ? -6.208 -8.376 -11.487 1.00 96.88 312 VAL A O 1
ATOM 2484 N N . SER A 1 313 ? -4.835 -7.008 -10.346 1.00 96.38 313 SER A N 1
ATOM 2485 C CA . SER A 1 313 ? -4.614 -7.912 -9.219 1.00 96.38 313 SER A CA 1
ATOM 2486 C C . SER A 1 313 ? -5.482 -7.481 -8.048 1.00 96.38 313 SER A C 1
ATOM 2488 O O . SER A 1 313 ? -5.522 -6.298 -7.688 1.00 96.38 313 SER A O 1
ATOM 2490 N N . ILE A 1 314 ? -6.228 -8.432 -7.493 1.00 95.62 314 ILE A N 1
ATOM 2491 C CA . ILE A 1 314 ? -7.173 -8.209 -6.409 1.00 95.62 314 ILE A CA 1
ATOM 2492 C C . ILE A 1 314 ? -6.757 -9.030 -5.198 1.00 95.62 314 ILE A C 1
ATOM 2494 O O . ILE A 1 314 ? -6.803 -10.263 -5.216 1.00 95.62 314 ILE A O 1
ATOM 2498 N N . ARG A 1 315 ? -6.466 -8.332 -4.101 1.00 92.88 315 ARG A N 1
ATOM 2499 C CA . ARG A 1 315 ? -6.265 -8.939 -2.786 1.00 92.88 315 ARG A CA 1
ATOM 2500 C C . ARG A 1 315 ? -7.376 -8.503 -1.847 1.00 92.88 315 ARG A C 1
ATOM 2502 O O . ARG A 1 315 ? -7.535 -7.319 -1.553 1.00 92.88 315 ARG A O 1
ATOM 2509 N N . CYS A 1 316 ? -8.145 -9.474 -1.372 1.00 89.38 316 CYS A N 1
ATOM 2510 C CA . CYS A 1 316 ? -9.226 -9.265 -0.418 1.00 89.38 316 CYS A CA 1
ATOM 2511 C C . CYS A 1 316 ? -8.824 -9.828 0.942 1.00 89.38 316 CYS A C 1
ATOM 2513 O O . CYS A 1 316 ? -8.367 -10.962 1.048 1.00 89.38 316 CYS A O 1
ATOM 2515 N N . THR A 1 317 ? -9.024 -9.031 1.981 1.00 83.94 317 THR A N 1
ATOM 2516 C CA . THR A 1 317 ? -8.970 -9.456 3.380 1.00 83.94 317 THR A CA 1
ATOM 2517 C C . THR A 1 317 ? -10.305 -9.121 4.040 1.00 83.94 317 THR A C 1
ATOM 2519 O O . THR A 1 317 ? -11.159 -8.474 3.435 1.00 83.94 317 THR A O 1
ATOM 2522 N N . SER A 1 318 ? -10.497 -9.530 5.293 1.00 77.12 318 SER A N 1
ATOM 2523 C CA . SER A 1 318 ? -11.721 -9.237 6.048 1.00 77.12 318 SER A CA 1
ATOM 2524 C C . SER A 1 318 ? -11.991 -7.740 6.256 1.00 77.12 318 SER A C 1
ATOM 2526 O O . SER A 1 318 ? -13.122 -7.370 6.551 1.00 77.12 318 SER A O 1
ATOM 2528 N N . GLU A 1 319 ? -10.978 -6.877 6.115 1.00 77.62 319 GLU A N 1
ATOM 2529 C CA . GLU A 1 319 ? -11.094 -5.438 6.397 1.00 77.62 319 GLU A CA 1
ATOM 2530 C C . GLU A 1 319 ? -10.613 -4.541 5.257 1.00 77.62 319 GLU A C 1
ATOM 2532 O O . GLU A 1 319 ? -10.765 -3.314 5.328 1.00 77.62 319 GLU A O 1
ATOM 2537 N N . GLN A 1 320 ? -10.021 -5.121 4.211 1.00 87.62 320 GLN A N 1
ATOM 2538 C CA . GLN A 1 320 ? -9.488 -4.372 3.085 1.00 87.62 320 GLN A CA 1
ATOM 2539 C C . GLN A 1 320 ? -9.673 -5.068 1.747 1.00 87.62 320 GLN A C 1
ATOM 2541 O O . GLN A 1 320 ? -9.620 -6.289 1.635 1.00 87.62 320 GLN A O 1
ATOM 2546 N N . ILE A 1 321 ? -9.758 -4.248 0.706 1.00 91.69 321 ILE A N 1
ATOM 2547 C CA . ILE A 1 321 ? -9.568 -4.672 -0.675 1.00 91.69 321 ILE A CA 1
ATOM 2548 C C . ILE A 1 321 ? -8.436 -3.844 -1.267 1.00 91.69 321 ILE A C 1
ATOM 2550 O O . ILE A 1 321 ? -8.466 -2.611 -1.220 1.00 91.69 321 ILE A O 1
ATOM 2554 N N . GLN A 1 322 ? -7.458 -4.525 -1.848 1.00 94.31 322 GLN A N 1
ATOM 2555 C CA . GLN A 1 322 ? -6.397 -3.922 -2.638 1.00 94.31 322 GLN A CA 1
ATOM 2556 C C . GLN A 1 322 ? -6.630 -4.249 -4.108 1.00 94.31 322 GLN A C 1
ATOM 2558 O O . GLN A 1 322 ? -6.890 -5.397 -4.462 1.00 94.31 322 GLN A O 1
ATOM 2563 N N . ILE A 1 323 ? -6.564 -3.221 -4.950 1.00 96.50 323 ILE A N 1
ATOM 2564 C CA . ILE A 1 323 ? -6.687 -3.341 -6.403 1.00 96.50 323 ILE A CA 1
ATOM 2565 C C . ILE A 1 323 ? -5.434 -2.754 -7.016 1.00 96.50 323 ILE A C 1
ATOM 2567 O O . ILE A 1 323 ? -5.263 -1.533 -7.002 1.00 96.50 323 ILE A O 1
ATOM 2571 N N . LYS A 1 324 ? -4.579 -3.610 -7.561 1.00 96.81 324 LYS A N 1
ATOM 2572 C CA . LYS A 1 324 ? -3.375 -3.219 -8.285 1.00 96.81 324 LYS A CA 1
ATOM 2573 C C . LYS A 1 324 ? -3.635 -3.258 -9.780 1.00 96.81 324 LYS A C 1
ATOM 2575 O O . LYS A 1 324 ? -4.110 -4.252 -10.311 1.00 96.81 324 LYS A O 1
ATOM 2580 N N . LEU A 1 325 ? -3.319 -2.158 -10.444 1.00 96.50 325 LEU A N 1
ATOM 2581 C CA . LEU A 1 325 ? -3.390 -2.009 -11.888 1.00 96.50 325 LEU A CA 1
ATOM 2582 C C . LEU A 1 325 ? -1.987 -2.119 -12.464 1.00 96.50 325 LEU A C 1
ATOM 2584 O O . LEU A 1 325 ? -1.077 -1.430 -11.986 1.00 96.50 325 LEU A O 1
ATOM 2588 N N . GLN A 1 326 ? -1.835 -2.920 -13.512 1.00 94.31 326 GLN A N 1
ATOM 2589 C CA . GLN A 1 326 ? -0.601 -3.074 -14.280 1.00 94.31 326 GLN A CA 1
ATOM 2590 C C . GLN A 1 326 ? -0.918 -3.225 -15.768 1.00 94.31 326 GLN A C 1
ATOM 2592 O O . GLN A 1 326 ? -2.014 -3.621 -16.153 1.00 94.31 326 GLN A O 1
ATOM 2597 N N . ALA A 1 327 ? 0.046 -2.900 -16.618 1.00 92.50 327 ALA A N 1
ATOM 2598 C CA . ALA A 1 327 ? -0.018 -3.191 -18.044 1.00 92.50 327 ALA A CA 1
ATOM 2599 C C . ALA A 1 327 ? 1.219 -3.995 -18.437 1.00 92.50 327 ALA A C 1
ATOM 2601 O O . ALA A 1 327 ? 2.254 -3.878 -17.786 1.00 92.50 327 ALA A O 1
ATOM 2602 N N . GLU A 1 328 ? 1.120 -4.776 -19.510 1.00 88.69 328 GLU A N 1
ATOM 2603 C CA . GLU A 1 328 ? 2.284 -5.479 -20.068 1.00 88.69 328 GLU A CA 1
ATOM 2604 C C . GLU A 1 328 ? 3.387 -4.494 -20.484 1.00 88.69 328 GLU A C 1
ATOM 2606 O O . GLU A 1 328 ? 4.569 -4.744 -20.273 1.00 88.69 328 GLU A O 1
ATOM 2611 N N . TYR A 1 329 ? 2.984 -3.341 -21.032 1.00 85.75 329 TYR A N 1
ATOM 2612 C CA . TYR A 1 329 ? 3.896 -2.306 -21.499 1.00 85.75 329 TYR A CA 1
ATOM 2613 C C . TYR A 1 329 ? 3.693 -0.990 -20.746 1.00 85.75 329 TYR A C 1
ATOM 2615 O O . TYR A 1 329 ? 2.617 -0.383 -20.828 1.00 85.75 329 TYR A O 1
ATOM 2623 N N . ASP A 1 330 ? 4.759 -0.487 -20.120 1.00 82.12 330 ASP A N 1
ATOM 2624 C CA . ASP A 1 330 ? 4.758 0.739 -19.307 1.00 82.12 330 ASP A CA 1
ATOM 2625 C C . ASP A 1 330 ? 4.138 1.947 -20.029 1.00 82.12 330 ASP A C 1
ATOM 2627 O O . ASP A 1 330 ? 3.350 2.696 -19.454 1.00 82.12 330 ASP A O 1
ATOM 2631 N N . PHE A 1 331 ? 4.415 2.121 -21.326 1.00 80.88 331 PHE A N 1
ATOM 2632 C CA . PHE A 1 331 ? 3.913 3.259 -22.110 1.00 80.88 331 PHE A CA 1
ATOM 2633 C C . PHE A 1 331 ? 2.396 3.220 -22.378 1.00 80.88 331 PHE A C 1
ATOM 2635 O O . PHE A 1 331 ? 1.811 4.221 -22.801 1.00 80.88 331 PHE A O 1
ATOM 2642 N N . THR A 1 332 ? 1.746 2.071 -22.173 1.00 86.81 332 THR A N 1
ATOM 2643 C CA . THR A 1 332 ? 0.286 1.926 -22.314 1.00 86.81 332 THR A CA 1
ATOM 2644 C C . THR A 1 332 ? -0.451 2.114 -20.992 1.00 86.81 332 THR A C 1
ATOM 2646 O O . THR A 1 332 ? -1.659 2.378 -21.001 1.00 86.81 332 THR A O 1
ATOM 2649 N N . PHE A 1 333 ? 0.270 2.025 -19.869 1.00 91.56 333 PHE A N 1
ATOM 2650 C CA . PHE A 1 333 ? -0.304 1.963 -18.532 1.00 91.56 333 PHE A CA 1
ATOM 2651 C C . PHE A 1 333 ? -1.205 3.158 -18.228 1.00 91.56 333 PHE A C 1
ATOM 2653 O O . PHE A 1 333 ? -2.381 2.966 -17.925 1.00 91.56 333 PHE A O 1
ATOM 2660 N N . SER A 1 334 ? -0.711 4.393 -18.361 1.00 88.44 334 SER A N 1
ATOM 2661 C CA . SER 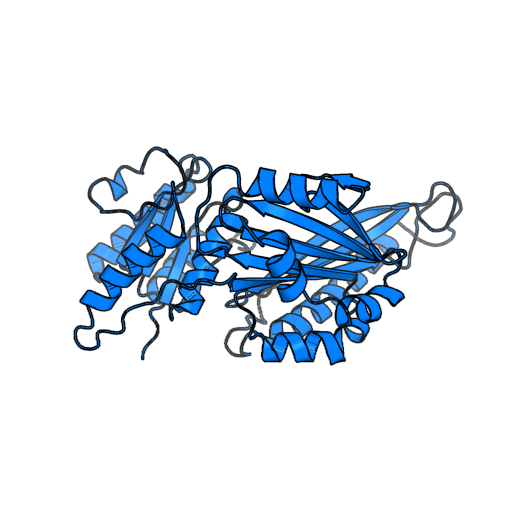A 1 334 ? -1.474 5.576 -17.937 1.00 88.44 334 SER A CA 1
ATOM 2662 C C . SER A 1 334 ? -2.799 5.718 -18.677 1.00 88.44 334 SER A C 1
ATOM 2664 O O . SER A 1 334 ? -3.815 6.028 -18.060 1.00 88.44 334 SER A O 1
ATOM 2666 N N . LYS A 1 335 ? -2.819 5.446 -19.990 1.00 88.75 335 LYS A N 1
ATOM 2667 C CA . LYS A 1 335 ? -4.046 5.522 -20.800 1.00 88.75 335 LYS A CA 1
ATOM 2668 C C . LYS A 1 335 ? -5.099 4.528 -20.309 1.00 88.75 335 LYS A C 1
ATOM 2670 O O . LYS A 1 335 ? -6.269 4.888 -20.205 1.00 88.75 335 LYS A O 1
ATOM 2675 N N . LYS A 1 336 ? -4.687 3.299 -19.988 1.00 91.69 336 LYS A N 1
ATOM 2676 C CA . LYS A 1 336 ? -5.578 2.254 -19.464 1.00 91.69 336 LYS A CA 1
ATOM 2677 C C . LYS A 1 336 ? -6.011 2.552 -18.026 1.00 91.69 336 LYS A C 1
ATOM 2679 O O . LYS A 1 336 ? -7.201 2.496 -17.728 1.00 91.69 336 LYS A O 1
ATOM 2684 N N . ALA A 1 337 ? -5.083 2.981 -17.172 1.00 90.44 337 ALA A N 1
ATOM 2685 C CA . ALA A 1 337 ? -5.349 3.333 -15.779 1.00 90.44 337 ALA A CA 1
ATOM 2686 C C . ALA A 1 337 ? -6.354 4.492 -15.638 1.00 90.44 337 ALA A C 1
ATOM 2688 O O . ALA A 1 337 ? -7.234 4.426 -14.787 1.00 90.44 337 ALA A O 1
ATOM 2689 N N . ILE A 1 338 ? -6.285 5.518 -16.498 1.00 90.81 338 ILE A N 1
ATOM 2690 C CA . ILE A 1 338 ? -7.233 6.652 -16.494 1.00 90.81 338 ILE A CA 1
ATOM 2691 C C . ILE A 1 338 ? -8.679 6.201 -16.764 1.00 90.81 338 ILE A C 1
ATOM 2693 O O . ILE A 1 338 ? -9.619 6.804 -16.243 1.00 90.81 338 ILE A O 1
ATOM 2697 N N . ASN A 1 339 ? -8.865 5.151 -17.566 1.00 90.75 339 ASN A N 1
ATOM 2698 C CA . ASN A 1 339 ? -10.187 4.637 -17.925 1.00 90.75 339 ASN A CA 1
ATOM 2699 C C . ASN A 1 339 ? -10.745 3.641 -16.897 1.00 90.75 339 ASN A C 1
ATOM 2701 O O . ASN A 1 339 ? -11.933 3.312 -16.939 1.00 90.75 339 ASN A O 1
ATOM 2705 N N . PHE A 1 340 ? -9.917 3.171 -15.964 1.00 93.12 340 PHE A N 1
ATOM 2706 C CA . PHE A 1 340 ? -10.340 2.253 -14.919 1.00 93.12 340 PHE A CA 1
ATOM 2707 C C . PHE A 1 340 ? -10.992 3.007 -13.753 1.00 93.12 340 PHE A C 1
ATOM 2709 O O . PHE A 1 340 ? -10.464 3.991 -13.242 1.00 93.12 340 PHE A O 1
ATOM 2716 N N . SER A 1 341 ? -12.152 2.528 -13.296 1.00 92.81 341 SER A N 1
ATOM 2717 C CA . SER A 1 341 ? -12.859 3.110 -12.151 1.00 92.81 341 SER A CA 1
ATOM 2718 C C . SER A 1 341 ? -12.815 2.156 -10.953 1.00 92.81 341 SER A C 1
ATOM 2720 O O . SER A 1 341 ? -13.617 1.217 -10.903 1.00 92.81 341 SER A O 1
ATOM 2722 N N . PRO A 1 342 ? -11.943 2.402 -9.954 1.00 91.69 342 PRO A N 1
ATOM 2723 C CA . PRO A 1 342 ? -11.783 1.493 -8.818 1.00 91.69 342 PRO A CA 1
ATOM 2724 C C . PRO A 1 342 ? -13.059 1.382 -7.979 1.00 91.69 342 PRO A C 1
ATOM 2726 O O . PRO A 1 342 ? -13.441 0.288 -7.580 1.00 91.69 342 PRO A O 1
ATOM 2729 N N . LEU A 1 343 ? -13.791 2.484 -7.785 1.00 89.00 343 LEU A N 1
ATOM 2730 C CA . LEU A 1 343 ? -15.055 2.468 -7.044 1.00 89.00 343 LEU A CA 1
ATOM 2731 C C . LEU A 1 343 ? -16.134 1.626 -7.733 1.00 89.00 343 LEU A C 1
ATOM 2733 O O . LEU A 1 343 ? -16.848 0.888 -7.054 1.00 89.00 343 LEU A O 1
ATOM 2737 N N . LYS A 1 344 ? -16.259 1.706 -9.066 1.00 91.75 344 LYS A N 1
ATOM 2738 C CA . LYS A 1 344 ? -17.213 0.866 -9.810 1.00 91.75 344 LYS A CA 1
ATOM 2739 C C . LYS A 1 344 ? -16.834 -0.607 -9.709 1.00 91.75 344 LYS A C 1
ATOM 2741 O O . LYS A 1 344 ? -17.716 -1.430 -9.482 1.00 91.75 344 LYS A O 1
ATOM 2746 N N . PHE A 1 345 ? -15.542 -0.914 -9.829 1.00 93.31 345 PHE A N 1
ATOM 2747 C CA . PHE A 1 345 ? -15.043 -2.279 -9.716 1.00 93.31 345 PHE A CA 1
ATOM 2748 C C . PHE A 1 345 ? -15.309 -2.863 -8.324 1.00 93.31 345 PHE A C 1
ATOM 2750 O O . PHE A 1 345 ? -15.880 -3.941 -8.219 1.00 93.31 345 PHE A O 1
ATOM 2757 N N . ILE A 1 346 ? -15.005 -2.124 -7.251 1.00 91.12 346 ILE A N 1
ATOM 2758 C CA . ILE A 1 346 ? -15.291 -2.576 -5.880 1.00 91.12 346 ILE A CA 1
ATOM 2759 C C . ILE A 1 346 ? -16.786 -2.734 -5.656 1.00 91.12 346 ILE A C 1
ATOM 2761 O O . ILE A 1 346 ? -17.207 -3.738 -5.097 1.00 91.12 346 ILE A O 1
ATOM 2765 N N . THR A 1 347 ? -17.592 -1.771 -6.110 1.00 89.56 347 THR A N 1
ATOM 2766 C CA . THR A 1 347 ? -19.052 -1.852 -5.975 1.00 89.56 347 THR A CA 1
ATOM 2767 C C . THR A 1 347 ? -19.591 -3.100 -6.665 1.00 89.56 347 THR A C 1
ATOM 2769 O O . THR A 1 347 ? -20.486 -3.740 -6.129 1.00 89.56 347 THR A O 1
ATOM 2772 N N . TRP A 1 348 ? -19.051 -3.463 -7.833 1.00 92.38 348 TRP A N 1
ATOM 2773 C CA . TRP A 1 348 ? -19.372 -4.726 -8.491 1.00 92.38 348 TRP A CA 1
ATOM 2774 C C . TRP A 1 348 ? -18.908 -5.924 -7.660 1.00 92.38 348 TRP A C 1
ATOM 2776 O O . TRP A 1 348 ? -19.720 -6.813 -7.423 1.00 92.38 348 TRP A O 1
ATOM 2786 N N . LEU A 1 349 ? -17.662 -5.925 -7.180 1.00 89.94 349 LEU A N 1
ATOM 2787 C CA . LEU A 1 349 ? -17.063 -7.037 -6.441 1.00 89.94 349 LEU A CA 1
ATOM 2788 C C . LEU A 1 349 ? -17.873 -7.394 -5.186 1.00 89.94 349 LEU A C 1
ATOM 2790 O O . LEU A 1 349 ? -18.196 -8.560 -4.970 1.00 89.94 349 LEU A O 1
ATOM 2794 N N . ILE A 1 350 ? -18.280 -6.382 -4.417 1.00 87.44 350 ILE A N 1
ATOM 2795 C CA . ILE A 1 350 ? -19.017 -6.560 -3.158 1.00 87.44 350 ILE A CA 1
ATOM 2796 C C . ILE A 1 350 ? -20.539 -6.654 -3.338 1.00 87.44 350 ILE A C 1
ATOM 2798 O O . ILE A 1 350 ? -21.269 -6.769 -2.366 1.00 87.44 350 ILE A O 1
ATOM 2802 N N . LYS A 1 351 ? -21.081 -6.561 -4.559 1.00 84.00 351 LYS A N 1
ATOM 2803 C CA . LYS A 1 351 ? -22.539 -6.457 -4.750 1.00 84.00 351 LYS A CA 1
ATOM 2804 C C . LYS A 1 351 ? -23.274 -7.738 -4.335 1.00 84.00 351 LYS A C 1
ATOM 2806 O O . LYS A 1 351 ? -23.250 -8.711 -5.086 1.00 84.00 351 LYS A O 1
ATOM 2811 N N . GLY A 1 352 ? -24.041 -7.702 -3.248 1.00 69.75 352 GLY A N 1
ATOM 2812 C CA . GLY A 1 352 ? -24.806 -8.868 -2.771 1.00 69.75 352 GLY A CA 1
ATOM 2813 C C . GLY A 1 352 ? -23.989 -9.827 -1.900 1.00 69.75 352 GLY A C 1
ATOM 2814 O O . GLY A 1 352 ? -24.439 -10.942 -1.646 1.00 69.75 352 GLY A O 1
ATOM 2815 N N . ILE A 1 353 ? -22.798 -9.377 -1.506 1.00 71.62 353 ILE A N 1
ATOM 2816 C CA . ILE A 1 353 ? -22.103 -9.750 -0.278 1.00 71.62 353 ILE A CA 1
ATOM 2817 C C . ILE A 1 353 ? -22.622 -8.733 0.747 1.00 71.62 353 ILE A C 1
ATOM 2819 O O . ILE A 1 353 ? -23.417 -9.139 1.619 1.00 71.62 353 ILE A O 1
#

pLDDT: mean 79.55, std 13.82, range [34.66, 96.88]

Sequence (353 aa):
MIKKTVFISYSQKDKERVSLFASLMAKNGFDIWMDVKNISLGESIISAIAEALNNVDIYMLFISHNSSESPWVTEELNIALTKNIENKKPRIIPVLLDDCNIPSALSGRLYLDARKSIQSALVQLHREFQQTDVNNTVSIASPQRPILTGVIFGLSKETDISIGPFCDGFTKDDLVNNREKVQRLLRKRANGILMNFVPLSDFDLQSPMPKYKNGVYDESVEKISGSTASSICEKVMAKATVFNPDEKKLDILIKTKLDKLFVTSLTYIFSIPFQESDFDKKCIQRIQDNYSIISYDFEDGATIEYDSNFFVSIRCTSEQIQIKLQAEYDFTFSKKAINFSPLKFITWLIKGI

Mean predicted aligned error: 11.4 Å

Radius of gyration: 22.32 Å; Cα contacts (8 Å, |Δi|>4): 609; chains: 1; bounding box: 58×39×61 Å

Solvent-accessible surface area (backbone atoms only — not comparable to full-atom values): 19731 Å² total; per-residue (Å²): 131,88,56,52,32,31,39,49,48,69,34,80,92,45,45,71,65,50,50,49,50,49,24,58,42,39,76,74,52,38,40,60,42,69,77,79,81,86,61,61,96,88,59,60,67,66,56,58,50,54,58,54,48,73,77,25,54,29,34,36,40,46,38,26,70,78,28,61,77,40,78,63,54,58,58,57,46,49,54,50,50,53,40,23,72,76,67,69,38,25,44,75,38,43,31,32,52,40,102,50,78,74,59,74,96,46,72,89,55,80,63,40,61,32,57,88,33,58,65,60,26,49,52,53,51,49,53,60,61,47,67,74,60,80,84,73,93,70,83,77,73,74,61,92,53,73,39,70,36,28,37,34,40,31,29,61,49,68,37,97,47,45,43,32,94,80,41,82,92,56,53,74,65,52,44,52,56,43,40,52,54,51,51,54,51,50,51,56,36,38,51,59,56,48,58,76,74,31,59,75,92,46,55,42,83,83,47,98,72,57,59,42,58,55,36,49,74,50,77,52,76,43,83,42,81,28,95,49,82,84,16,40,21,40,36,39,36,35,35,30,36,32,41,48,58,56,65,68,62,48,55,51,43,54,73,74,39,33,74,84,52,47,41,39,30,44,30,41,31,27,36,43,72,62,84,55,88,63,47,37,57,54,42,50,49,55,44,59,78,75,42,68,72,77,49,73,48,93,85,50,22,46,24,28,72,78,47,96,65,28,36,40,22,42,28,60,49,67,50,34,41,36,44,33,40,39,34,81,45,57,91,54,21,42,70,55,56,62,73,55,54,68,67,61,52,49,54,59,63,51,62,93,112

Organism: NCBI:txid29348

=== Feature glossary ===
The record interleaves many kinds of information about one protein. Here is each kind framed as the question it answers.

Q: What are the backbone torsion angles?
A: φ (phi) and ψ (psi) are the two rotatable backbone dihedrals per residue: φ is the C(i-1)–N–Cα–C torsion, ψ is the N–Cα–C–N(i+1) torsion, both in degrees on (−180°, 180°]. α-helical residues cluster near (−60°, −45°); β-strand residues near (−120°, +130°). A Ramachandran plot is simply a scatter of (φ, ψ) for every residue.

Q: What is the amino-acid chain?
A: This is the polypeptide sequence — one letter per residue, N-terminus first. Length ranges from a few dozen residues for small domains to over a thousand for large multi-domain proteins.

Q: How mobile is each atom in the crystal?
A: For experimental (PDB) structures, the B-factor (temperature factor) quantifies the positional spread of each atom in the crystal — a combination of thermal vibration and static disorder — in units of Å². High B-factors mark flexible loops or poorly resolved regions; low B-factors mark the rigid, well-ordered core.

Q: Are the domains correctly placed relative to each other?
A: Predicted Aligned Error (PAE) is an AlphaFold confidence matrix: entry (i, j) is the expected error in the position of residue j, in ångströms, when the prediction is superimposed on the true structure at residue i. Low PAE within a block of residues means that block is internally rigid and well-predicted; high PAE between two blocks means their relative placement is uncertain even if each block individually is confident.

Q: How confident is the AlphaFold model at each residue?
A: pLDDT is the predicted lDDT-Cα score: AlphaFold's confidence that the local environment of each residue (all inter-atomic distances within 15 Å) is correctly placed. It is a per-residue number between 0 and 100, with higher meaning more reliable.

Q: What family and function is it annotated with?
A: Functional annotations link the protein to curated databases. InterPro entries identify conserved domains and families by matching the sequence against member-database signatures (Pfam, PROSITE, CDD, …). Gene Ontology (GO) terms describe molecular function, biological process, and cellular component in a controlled vocabulary. CATH places the structure in a hierarchical fold classification (Class/Architecture/Topology/Homologous-superfamily). The organism is the source species.

Q: How big and how compact is the whole molecule?
A: Three whole-structure scalars: the radius of gyration (RMS distance of Cα from centroid, in Å), the count of Cα–Cα contacts (pairs closer than 8 Å and separated by more than four residues in sequence — i.e. tertiary, not local, contacts), and the bounding-box dimensions. Together they distinguish compact globular folds from extended fibres or disordered chains.

Q: What known structures does this most resemble?
A: The Foldseek neighbor list gives the closest experimentally determined structures in the PDB, ranked by structural alignment. TM-score near 1 means near-identical fold; near 0.3 means only rough topology match. This is how one finds what a novel AlphaFold prediction most resembles in the solved-structure universe.

Q: Which residues are buried vs exposed?
A: SASA measures how much of the protein is reachable by solvent. It is computed by rolling a water-sized probe over the atomic surface and summing the exposed area (Å²). Per-residue SASA distinguishes core (buried, low SASA) from surface (exposed, high SASA) residues; total SASA is a whole-molecule size measure.

Q: Which residues are in helices, strands, or loops?
A: Eight-state secondary structure (DSSP): H is the canonical α-helix, G the tighter 3₁₀-helix, I the wider π-helix; E/B are β-structure, T and S are turns and bends, and '-' is everything else. DSSP derives these from the pattern of main-chain N–H···O=C hydrogen bonds, not from the sequence.

Q: Where is each backbone atom in 3D?
A: Structure coordinates are given as an mmCIF _atom_site loop: one row per atom with element, residue name, chain id, sequence number, and x/y/z position in Å. Only the four main-chain atoms per residue are included here; side chains are omitted to keep the record compact.

Q: What if only a Cα trace is available?
A: Three-state secondary structure (P-SEA) collapses the eight DSSP classes into helix (a), strand (b), and coil (c). P-SEA assigns these from Cα geometry alone — distances and angles — without requiring backbone oxygens, so it works on any Cα trace.

Q: What do the rendered images show?
A: The six renders are orthographic views along the three Cartesian axes in both directions. Representation (cartoon, sticks, or surface) and color scheme (sequence-rainbow or by-chain) vary across proteins so the training set covers all the common visualization conventions.

Q: What does the local fold look like, residue by residue?
A: Foldseek's 3Di representation compresses backbone geometry into a per-residue letter drawn from a learned twenty-state alphabet. It captures the tertiary interaction pattern around each residue — which residues are packed against it in space, regardless of where they are in sequence.

Q: What do the diagnostic plots show?
A: The contact map is a binary N×N matrix image: pixel (i, j) is dark where Cα_i and Cα_j are within 8 Å and |i−j|>4. Because the |i−j|>4 filter removes local helical contacts, off-diagonal stripes parallel to the main diagonal indicate parallel β-sheets; stripes perpendicular to it indicate antiparallel β-sheets. The Ramachandran plot scatters every residue's (φ, ψ) pair against the sterically allowed regions. The PAE heatmap renders the predicted-aligned-error matrix.